Protein AF-A0A0C6DX85-F1 (afdb_monomer_lite)

Organism: Staphylococcus aureus (NCBI:txid1280)

Structure (mmCIF, N/CA/C/O backbone):
data_AF-A0A0C6DX85-F1
#
_entry.id   AF-A0A0C6DX85-F1
#
loop_
_atom_site.group_PDB
_atom_site.id
_atom_site.type_symbol
_atom_site.label_atom_id
_atom_site.label_alt_id
_atom_site.label_comp_id
_atom_site.label_asym_id
_atom_site.label_entity_id
_atom_site.label_seq_id
_atom_site.pdbx_PDB_ins_code
_atom_site.Cartn_x
_atom_site.Cartn_y
_atom_site.Cartn_z
_atom_site.occupancy
_atom_site.B_iso_or_equiv
_atom_site.auth_seq_id
_atom_site.auth_comp_id
_atom_site.auth_asym_id
_atom_site.auth_atom_id
_atom_site.pdbx_PDB_model_num
ATOM 1 N N . MET A 1 1 ? -4.878 -14.533 24.321 1.00 49.00 1 MET A N 1
ATOM 2 C CA . MET A 1 1 ? -4.494 -14.312 22.910 1.00 49.00 1 MET A CA 1
ATOM 3 C C . MET A 1 1 ? -3.966 -12.901 22.790 1.00 49.00 1 MET A C 1
ATOM 5 O O . MET A 1 1 ? -4.640 -11.996 23.272 1.00 49.00 1 MET A O 1
ATOM 9 N N . ASN A 1 2 ? -2.781 -12.727 22.210 1.00 52.66 2 ASN A N 1
ATOM 10 C CA . ASN A 1 2 ? -2.254 -11.400 21.918 1.00 52.66 2 ASN A CA 1
ATOM 11 C C . ASN A 1 2 ? -3.130 -10.792 20.804 1.00 52.66 2 ASN A C 1
ATOM 13 O O . ASN A 1 2 ? -3.301 -11.422 19.765 1.00 52.66 2 ASN A O 1
ATOM 17 N N . GLN A 1 3 ? -3.794 -9.664 21.070 1.00 68.56 3 GLN A N 1
ATOM 18 C CA . GLN A 1 3 ? -4.723 -9.000 20.130 1.00 68.56 3 GLN A CA 1
ATOM 19 C C . GLN A 1 3 ? -4.054 -7.841 19.373 1.00 68.56 3 GLN A C 1
ATOM 21 O O . GLN A 1 3 ? -4.741 -7.027 18.754 1.00 68.56 3 GLN A O 1
ATOM 26 N N . GLU A 1 4 ? -2.729 -7.741 19.458 1.00 75.06 4 GLU A N 1
ATOM 27 C CA . GLU A 1 4 ? -1.939 -6.727 18.763 1.00 75.06 4 GLU A CA 1
ATOM 28 C C . GLU A 1 4 ? -2.194 -6.787 17.249 1.00 75.06 4 GLU A C 1
ATOM 30 O O . GLU A 1 4 ? -2.331 -7.866 16.673 1.00 75.06 4 GLU A O 1
ATOM 35 N N . GLY A 1 5 ? -2.323 -5.616 16.620 1.00 81.38 5 GLY A N 1
ATOM 36 C CA . GLY A 1 5 ? -2.622 -5.495 15.188 1.00 81.38 5 GLY A CA 1
ATOM 37 C C . GLY A 1 5 ? -4.097 -5.656 14.801 1.00 81.38 5 GLY A C 1
ATOM 38 O O . GLY A 1 5 ? -4.392 -5.819 13.623 1.00 81.38 5 GLY A O 1
ATOM 39 N N . THR A 1 6 ? -5.036 -5.616 15.754 1.00 92.44 6 THR A N 1
ATOM 40 C CA . THR A 1 6 ? -6.486 -5.625 15.467 1.00 92.44 6 THR A CA 1
ATOM 41 C C . THR A 1 6 ? -7.130 -4.261 15.712 1.00 92.44 6 THR A C 1
ATOM 43 O O . THR A 1 6 ? -6.687 -3.515 16.587 1.00 92.44 6 THR A O 1
ATOM 46 N N . LEU A 1 7 ? -8.222 -3.956 14.997 1.00 94.94 7 LEU A N 1
ATOM 47 C CA . LEU A 1 7 ? -8.963 -2.695 15.141 1.00 94.94 7 LEU A CA 1
ATOM 48 C C . LEU A 1 7 ? -9.386 -2.425 16.590 1.00 94.94 7 LEU A C 1
ATOM 50 O O . LEU A 1 7 ? -9.171 -1.337 17.119 1.00 94.94 7 LEU A O 1
ATOM 54 N N . GLY A 1 8 ? -9.974 -3.426 17.247 1.00 95.56 8 GLY A N 1
ATOM 55 C CA . GLY A 1 8 ? -10.449 -3.293 18.617 1.00 95.56 8 GLY A CA 1
ATOM 56 C C . GLY A 1 8 ? -9.316 -3.013 19.603 1.00 95.56 8 GLY A C 1
ATOM 57 O O . GLY A 1 8 ? -9.464 -2.178 20.496 1.00 95.56 8 GLY A O 1
ATOM 58 N N . HIS A 1 9 ? -8.159 -3.649 19.401 1.00 95.12 9 HIS A N 1
ATOM 59 C CA . HIS A 1 9 ? -6.970 -3.370 20.195 1.00 95.12 9 HIS A CA 1
ATOM 60 C C . HIS A 1 9 ? -6.440 -1.953 19.950 1.00 95.12 9 HIS A C 1
ATOM 62 O O . HIS A 1 9 ? -6.144 -1.262 20.921 1.00 95.12 9 HIS A O 1
ATOM 68 N N . ALA A 1 10 ? -6.369 -1.499 18.695 1.00 94.75 10 ALA A N 1
ATOM 69 C CA . ALA A 1 10 ? -5.909 -0.152 18.354 1.00 94.75 10 ALA A CA 1
ATOM 70 C C . ALA A 1 10 ? -6.791 0.931 19.000 1.00 94.75 10 ALA A C 1
ATOM 72 O O . ALA A 1 10 ? -6.279 1.799 19.707 1.00 94.75 10 ALA A O 1
ATOM 73 N N . ILE A 1 11 ? -8.120 0.815 18.874 1.00 95.31 11 ILE A N 1
ATOM 74 C CA . ILE A 1 11 ? -9.079 1.740 19.506 1.00 95.31 11 ILE A CA 1
ATOM 75 C C . ILE A 1 11 ? -8.921 1.733 21.033 1.00 95.31 11 ILE A C 1
ATOM 77 O O . ILE A 1 11 ? -8.860 2.790 21.662 1.00 95.31 11 ILE A O 1
ATOM 81 N N . LYS A 1 12 ? -8.798 0.549 21.643 1.00 95.19 12 LYS A N 1
ATOM 82 C CA . LYS A 1 12 ? -8.609 0.405 23.093 1.00 95.19 12 LYS A CA 1
ATOM 83 C C . LYS A 1 12 ? -7.305 1.031 23.573 1.00 95.19 12 LYS A C 1
ATOM 85 O O . LYS A 1 12 ? -7.283 1.674 2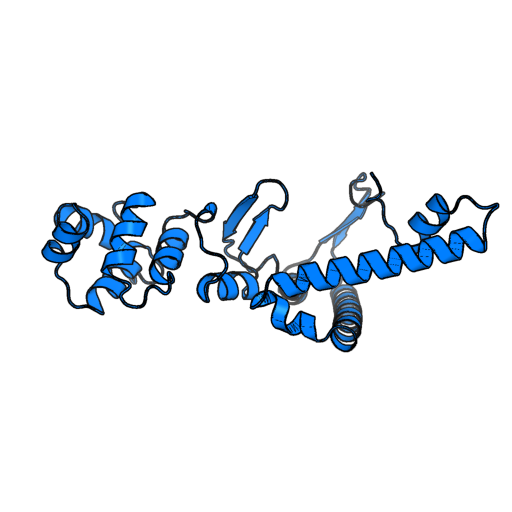4.623 1.00 95.19 12 LYS A O 1
ATOM 90 N N . SER A 1 13 ? -6.221 0.826 22.835 1.00 93.25 13 SER A N 1
ATOM 91 C CA . SER A 1 13 ? -4.906 1.385 23.137 1.00 93.25 13 SER A CA 1
ATOM 92 C C . SER A 1 13 ? -4.913 2.907 22.997 1.00 93.25 13 SER A C 1
ATOM 94 O O . SER A 1 13 ? -4.447 3.590 23.907 1.00 93.25 13 SER A O 1
ATOM 96 N N . ALA A 1 14 ? -5.526 3.447 21.939 1.00 92.88 14 ALA A N 1
ATOM 97 C CA . ALA A 1 14 ? -5.720 4.885 21.755 1.00 92.88 14 ALA A CA 1
ATOM 98 C C . ALA A 1 14 ? -6.552 5.502 22.894 1.00 92.88 14 ALA A C 1
ATOM 100 O O . ALA A 1 14 ? -6.117 6.461 23.526 1.00 92.88 14 ALA A O 1
ATOM 101 N N . ARG A 1 15 ? -7.685 4.887 23.262 1.00 94.19 15 ARG A N 1
ATOM 102 C CA . ARG A 1 15 ? -8.498 5.324 24.410 1.00 94.19 15 ARG A CA 1
ATOM 103 C C . ARG A 1 15 ? -7.718 5.303 25.722 1.00 94.19 15 ARG A C 1
ATOM 105 O O . ARG A 1 15 ? -7.855 6.206 26.536 1.00 94.19 15 ARG A O 1
ATOM 112 N N . LYS A 1 16 ? -6.898 4.278 25.957 1.00 92.31 16 LYS A N 1
ATOM 113 C CA . LYS A 1 16 ? -6.109 4.169 27.193 1.00 92.31 16 LYS A CA 1
ATOM 114 C C . LYS A 1 16 ? -4.961 5.174 27.286 1.00 92.31 16 LYS A C 1
ATOM 116 O O . LYS A 1 16 ? -4.558 5.474 28.405 1.00 92.31 16 LYS A O 1
ATOM 121 N N . LYS A 1 17 ? -4.453 5.698 26.161 1.00 88.50 17 LYS A N 1
ATOM 122 C CA . LYS A 1 17 ? -3.476 6.804 26.164 1.00 88.50 17 LYS A CA 1
ATOM 123 C C . LYS A 1 17 ? -4.071 8.087 26.754 1.00 88.50 17 LYS A C 1
ATOM 125 O O . LYS A 1 17 ? -3.353 8.840 27.402 1.00 88.50 17 LYS A O 1
ATOM 130 N N . TYR A 1 18 ? -5.376 8.291 26.586 1.00 81.50 18 TYR A N 1
ATOM 131 C CA . TYR A 1 18 ? -6.115 9.440 27.106 1.00 81.50 18 TYR A CA 1
ATOM 132 C C . TYR A 1 18 ? -7.234 8.931 28.008 1.00 81.50 18 TYR A C 1
ATOM 134 O O . TYR A 1 18 ? -8.339 8.844 27.503 1.00 81.50 18 TYR A O 1
ATOM 142 N N . PRO A 1 19 ? -6.960 8.546 29.272 1.00 82.88 19 PRO A N 1
ATOM 143 C CA . PRO A 1 19 ? -7.669 7.559 30.114 1.00 82.88 19 PRO A CA 1
ATOM 144 C C . PRO A 1 19 ? -9.200 7.729 30.257 1.00 82.88 19 PRO A C 1
ATOM 146 O O . PRO A 1 19 ? -9.735 7.845 31.354 1.00 82.88 19 PRO A O 1
ATOM 149 N N . LEU A 1 20 ? -9.916 7.673 29.139 1.00 91.62 20 LEU A N 1
ATOM 150 C CA . LEU A 1 20 ? -11.356 7.771 29.009 1.00 91.62 20 LEU A CA 1
ATOM 151 C C . LEU A 1 20 ? -11.936 6.402 29.320 1.00 91.62 20 LEU A C 1
ATOM 153 O O . LEU A 1 20 ? -11.460 5.366 28.840 1.00 91.62 20 LEU A O 1
ATOM 157 N N . THR A 1 21 ? -13.009 6.382 30.084 1.00 95.19 21 THR A N 1
ATOM 158 C CA . THR A 1 21 ? -13.848 5.203 30.249 1.00 95.19 21 THR A CA 1
ATOM 159 C C . THR A 1 21 ? -14.588 4.885 28.944 1.00 95.19 21 THR A C 1
ATOM 161 O O . THR A 1 21 ? -14.719 5.712 28.038 1.00 95.19 21 THR A O 1
ATOM 164 N N . LEU A 1 22 ? -15.094 3.654 28.830 1.00 96.12 22 LEU A N 1
ATOM 165 C CA . LEU A 1 22 ? -15.965 3.276 27.711 1.00 96.12 22 LEU A CA 1
ATOM 166 C C . LEU A 1 22 ? -17.260 4.100 27.689 1.00 96.12 22 LEU A C 1
ATOM 168 O O . LEU A 1 22 ? -17.822 4.324 26.620 1.00 96.12 22 LEU A O 1
ATOM 172 N N . GLU A 1 23 ? -17.733 4.532 28.857 1.00 95.94 23 GLU A N 1
ATOM 173 C CA . GLU A 1 23 ? -18.928 5.360 28.998 1.00 95.94 23 GLU A CA 1
ATOM 174 C C . GLU A 1 23 ? -18.682 6.787 28.502 1.00 95.94 23 GLU A C 1
ATOM 176 O O . GLU A 1 23 ? -19.465 7.291 27.702 1.00 95.94 23 GLU A O 1
ATOM 181 N N . GLU A 1 24 ? -17.551 7.396 28.867 1.00 95.56 24 GLU A N 1
ATOM 182 C CA . GLU A 1 24 ? -17.175 8.731 28.388 1.00 95.56 24 GLU A CA 1
ATOM 183 C C . GLU A 1 24 ? -16.918 8.753 26.880 1.00 95.56 24 GLU A C 1
ATOM 185 O O . GLU A 1 24 ? -17.435 9.631 26.185 1.00 95.56 24 GLU A O 1
ATOM 190 N N . LEU A 1 25 ? -16.155 7.785 26.350 1.00 95.81 25 LEU A N 1
ATOM 191 C CA . LEU A 1 25 ? -15.942 7.691 24.904 1.00 95.81 25 LEU A CA 1
ATOM 192 C C . LEU A 1 25 ? -17.278 7.456 24.187 1.00 95.81 25 LEU A C 1
ATOM 194 O O . LEU A 1 25 ? -17.567 8.135 23.205 1.00 95.81 25 LEU A O 1
ATOM 198 N N . GLY A 1 26 ? -18.109 6.545 24.706 1.00 96.12 26 GLY A N 1
ATOM 199 C CA . GLY A 1 26 ? -19.429 6.230 24.159 1.00 96.12 26 GLY A CA 1
ATOM 200 C C . GLY A 1 26 ? -20.337 7.450 24.090 1.00 96.12 26 GLY A C 1
ATOM 201 O O . GLY A 1 26 ? -20.876 7.753 23.025 1.00 96.12 26 GLY A O 1
ATOM 202 N N . GLY A 1 27 ? -20.428 8.201 25.189 1.00 96.38 27 GLY A N 1
ATOM 203 C CA . GLY A 1 27 ? -21.185 9.446 25.259 1.00 96.38 27 GLY A CA 1
ATOM 204 C C . GLY A 1 27 ? -20.703 10.485 24.246 1.00 96.38 27 GLY A C 1
ATOM 205 O O . GLY A 1 27 ? -21.523 11.084 23.556 1.00 96.38 27 GLY A O 1
ATOM 206 N N . LYS A 1 28 ? -19.382 10.648 24.087 1.00 94.69 28 LYS A N 1
ATOM 207 C CA . LYS A 1 28 ? -18.795 11.593 23.120 1.00 94.69 28 LYS A CA 1
ATOM 208 C C . LYS A 1 28 ? -19.063 11.209 21.661 1.00 94.69 28 LYS A C 1
ATOM 210 O O . LYS A 1 28 ? -19.332 12.090 20.850 1.00 94.69 28 LYS A O 1
ATOM 215 N N . VAL A 1 29 ? -19.010 9.921 21.309 1.00 95.44 29 VAL A N 1
ATOM 216 C CA . VAL A 1 29 ? -19.238 9.473 19.916 1.00 95.44 29 VAL A CA 1
ATOM 217 C C . VAL A 1 29 ? -20.715 9.196 19.593 1.00 95.44 29 VAL A C 1
ATOM 219 O O . VAL A 1 29 ? -21.079 9.069 18.419 1.00 95.44 29 VAL A O 1
ATOM 222 N N . GLY A 1 30 ? -21.574 9.125 20.615 1.00 95.38 30 GLY A N 1
ATOM 223 C CA . GLY A 1 30 ? -23.012 8.877 20.492 1.00 95.38 30 GLY A CA 1
ATOM 224 C C . GLY A 1 30 ? -23.390 7.396 20.381 1.00 95.38 30 GLY A C 1
ATOM 225 O O . GLY A 1 30 ? -24.313 7.061 19.641 1.00 95.38 30 GLY A O 1
ATOM 226 N N . VAL A 1 31 ? -22.678 6.501 21.076 1.00 96.12 31 VAL A N 1
ATOM 227 C CA . VAL A 1 31 ? -22.993 5.059 21.145 1.00 96.12 31 VAL A CA 1
ATOM 228 C C . VAL A 1 31 ? -22.931 4.544 22.586 1.00 96.12 31 VAL A C 1
ATOM 230 O O . VAL A 1 31 ? -22.337 5.168 23.461 1.00 96.12 31 VAL A O 1
ATOM 233 N N . SER A 1 32 ? -23.521 3.379 22.860 1.00 97.00 32 SER A N 1
ATOM 234 C CA . SER A 1 32 ? -23.469 2.794 24.205 1.00 97.00 32 SER A CA 1
ATOM 235 C C . SER A 1 32 ? -22.082 2.228 24.543 1.00 97.00 32 SER A C 1
ATOM 237 O O . SER A 1 32 ? -21.380 1.694 23.678 1.00 97.00 32 SER A O 1
ATOM 239 N N . HIS A 1 33 ? -21.709 2.253 25.827 1.00 95.56 33 HIS A N 1
ATOM 240 C CA . HIS A 1 33 ? -20.464 1.635 26.308 1.00 95.56 33 HIS A CA 1
ATOM 241 C C . HIS A 1 33 ? -20.390 0.135 25.947 1.00 95.56 33 HIS A C 1
ATOM 243 O O . HIS A 1 33 ? -19.320 -0.385 25.632 1.00 95.56 33 HIS A O 1
ATOM 249 N N . ALA A 1 34 ? -21.535 -0.562 25.948 1.00 96.50 34 ALA A N 1
ATOM 250 C CA . ALA A 1 34 ? -21.635 -1.971 25.578 1.00 96.50 34 ALA A CA 1
ATOM 251 C C . ALA A 1 34 ? -21.300 -2.199 24.095 1.00 96.50 34 ALA A C 1
ATOM 253 O O . ALA A 1 34 ? -20.629 -3.175 23.756 1.00 96.50 34 ALA A O 1
ATOM 254 N N . PHE A 1 35 ? -21.715 -1.284 23.211 1.00 96.75 35 PHE A N 1
ATOM 255 C CA . PHE A 1 35 ? -21.333 -1.321 21.802 1.00 96.75 35 PHE A CA 1
ATOM 256 C C . PHE A 1 35 ? -19.822 -1.119 21.635 1.00 96.75 35 PHE A C 1
ATOM 258 O O . PHE A 1 35 ? -19.175 -1.945 20.993 1.00 96.75 35 PHE A O 1
ATOM 265 N N . LEU A 1 36 ? -19.236 -0.094 22.271 1.00 96.38 36 LEU A N 1
ATOM 266 C CA . LEU A 1 36 ? -17.782 0.128 22.225 1.00 96.38 36 LEU A CA 1
ATOM 267 C C . LEU A 1 36 ? -16.990 -1.046 22.798 1.00 96.38 36 LEU A C 1
ATOM 269 O O . LEU A 1 36 ? -15.975 -1.428 22.229 1.00 96.38 36 LEU A O 1
ATOM 273 N N . SER A 1 37 ? -17.476 -1.679 23.866 1.00 96.44 37 SER A N 1
ATOM 274 C CA . SER A 1 37 ? -16.864 -2.899 24.397 1.00 96.44 37 SER A CA 1
ATOM 275 C C . SER A 1 37 ? -16.817 -4.008 23.342 1.00 96.44 37 SER A C 1
ATOM 277 O O . SER A 1 37 ? -15.789 -4.659 23.165 1.00 96.44 37 SER A O 1
ATOM 279 N N . ARG A 1 38 ? -17.896 -4.210 22.574 1.00 97.25 38 ARG A N 1
ATOM 280 C CA . ARG A 1 38 ? -17.907 -5.188 21.473 1.00 97.25 38 ARG A CA 1
ATOM 281 C C . ARG A 1 38 ? -16.927 -4.817 20.360 1.00 97.25 38 ARG A C 1
ATOM 283 O O . ARG A 1 38 ? -16.290 -5.720 19.823 1.00 97.25 38 ARG A O 1
ATOM 290 N N . VAL A 1 39 ? -16.785 -3.532 20.047 1.00 96.56 39 VAL A N 1
ATOM 291 C CA . VAL A 1 39 ? -15.796 -3.031 19.078 1.00 96.56 39 VAL A CA 1
ATOM 292 C C . VAL A 1 39 ? -14.370 -3.306 19.561 1.00 96.56 39 VAL A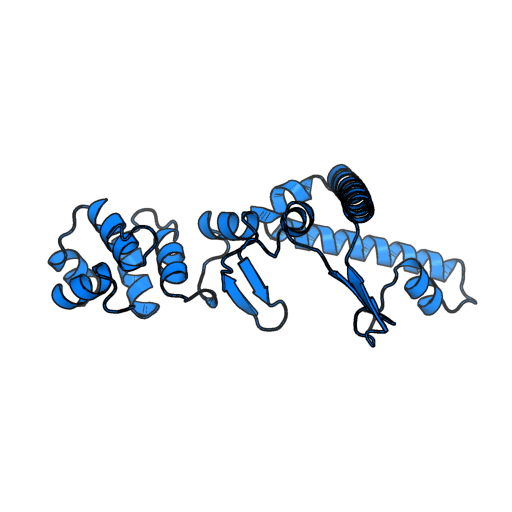 C 1
ATOM 294 O O . VAL A 1 39 ? -13.613 -3.975 18.865 1.00 96.56 39 VAL A O 1
ATOM 297 N N . GLU A 1 40 ? -14.022 -2.895 20.784 1.00 95.75 40 GLU A N 1
ATOM 298 C CA . GLU A 1 40 ? -12.682 -3.095 21.362 1.00 95.75 40 GLU A CA 1
ATOM 299 C C . GLU A 1 40 ? -12.297 -4.575 21.507 1.00 95.75 40 GLU A C 1
ATOM 301 O O . GLU A 1 40 ? -11.118 -4.917 21.534 1.00 95.75 40 GLU A O 1
ATOM 306 N N . ASN A 1 41 ? -13.285 -5.469 21.582 1.00 95.19 41 ASN A N 1
ATOM 307 C CA . ASN A 1 41 ? -13.088 -6.917 21.629 1.00 95.19 41 ASN A CA 1
ATOM 308 C C . ASN A 1 41 ? -13.211 -7.600 20.251 1.00 95.19 41 ASN A C 1
AT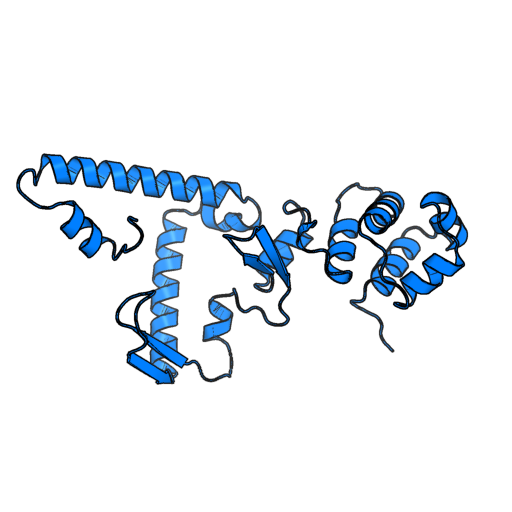OM 310 O O . ASN A 1 41 ? -13.372 -8.824 20.196 1.00 95.19 41 ASN A O 1
ATOM 314 N N . ASN A 1 42 ? -13.152 -6.839 19.150 1.00 94.44 42 ASN A N 1
ATOM 315 C CA . ASN A 1 42 ? -13.217 -7.327 17.765 1.00 94.44 42 ASN A CA 1
ATOM 316 C C . ASN A 1 42 ? -14.483 -8.148 17.446 1.00 94.44 42 ASN A C 1
ATOM 318 O O . ASN A 1 42 ? -14.455 -9.076 16.641 1.00 94.44 42 ASN A O 1
ATOM 322 N N . LYS A 1 43 ? -15.607 -7.856 18.113 1.00 96.00 43 LYS A N 1
ATOM 323 C CA . LYS A 1 43 ? -16.903 -8.522 17.878 1.00 96.00 43 LYS A CA 1
ATOM 324 C C . LYS A 1 43 ? -17.775 -7.792 16.862 1.00 96.00 43 LYS A C 1
ATOM 326 O O . LYS A 1 43 ? -18.732 -8.382 16.368 1.00 96.00 43 LYS A O 1
ATOM 331 N N . ILE A 1 44 ? -17.501 -6.512 16.623 1.00 94.88 44 ILE A N 1
ATOM 332 C CA . ILE A 1 44 ? -18.177 -5.661 15.643 1.00 94.88 44 ILE A CA 1
ATOM 333 C C . ILE A 1 44 ? -17.121 -4.761 15.005 1.00 94.88 44 ILE A C 1
ATOM 335 O O . ILE A 1 44 ? -16.353 -4.130 15.729 1.00 94.88 44 ILE A O 1
ATOM 339 N N . THR A 1 45 ? -17.147 -4.646 13.679 1.00 95.50 45 THR A N 1
ATOM 340 C CA . THR A 1 45 ? -16.419 -3.607 12.940 1.00 95.50 45 THR A CA 1
ATOM 341 C C . THR A 1 45 ? -17.332 -2.381 12.780 1.00 95.50 45 THR A C 1
ATOM 343 O O . THR A 1 45 ? -18.415 -2.512 12.204 1.00 95.50 45 THR A O 1
ATOM 346 N N . PRO A 1 46 ? -16.970 -1.206 13.325 1.00 96.00 46 PRO A N 1
ATOM 347 C CA . PRO A 1 46 ? -17.686 0.049 13.091 1.00 96.00 46 PRO A CA 1
ATOM 348 C C . PRO A 1 46 ? -17.696 0.437 11.611 1.00 96.00 46 PRO A C 1
ATOM 350 O O . PRO A 1 46 ? -16.759 0.117 10.891 1.00 96.00 46 PRO A O 1
ATOM 353 N N . ASN A 1 47 ? -18.704 1.200 11.180 1.00 96.38 47 ASN A N 1
ATOM 354 C CA . ASN A 1 47 ? -18.660 1.853 9.869 1.00 96.38 47 ASN A CA 1
ATOM 355 C C . ASN A 1 47 ? -17.691 3.050 9.860 1.00 96.38 47 ASN A C 1
ATOM 357 O O . ASN A 1 47 ? -17.379 3.599 10.918 1.00 96.38 47 ASN A O 1
ATOM 361 N N . ASP A 1 48 ? -17.277 3.495 8.668 1.00 95.56 48 ASP A N 1
ATOM 362 C CA . ASP A 1 48 ? -16.325 4.607 8.507 1.00 95.56 48 ASP A CA 1
ATOM 363 C C . ASP A 1 48 ? -16.764 5.880 9.251 1.00 95.56 48 ASP A C 1
ATOM 365 O O . ASP A 1 48 ? -15.984 6.477 9.986 1.00 95.56 48 ASP A O 1
ATOM 369 N N . LYS A 1 49 ? -18.054 6.243 9.179 1.00 96.12 49 LYS A N 1
ATOM 370 C CA . LYS A 1 49 ? -18.594 7.419 9.888 1.00 96.12 49 LYS A CA 1
ATOM 371 C C . LYS A 1 49 ? -18.368 7.353 11.400 1.00 96.12 49 LYS A C 1
ATOM 373 O O . LYS A 1 49 ? -18.134 8.380 12.032 1.00 96.12 49 LYS A O 1
ATOM 378 N N . LEU A 1 50 ? -18.485 6.169 11.997 1.00 96.31 50 LEU A N 1
ATOM 379 C CA . LEU A 1 50 ? -18.229 5.979 13.419 1.00 96.31 50 LEU A CA 1
ATOM 380 C C . LEU A 1 50 ? -16.726 5.958 13.721 1.00 96.31 50 LEU A C 1
ATOM 382 O O . LEU A 1 50 ? -16.331 6.501 14.749 1.00 96.31 50 LEU A O 1
ATOM 386 N N . LEU A 1 51 ? -15.891 5.413 12.830 1.00 96.75 51 LEU A N 1
ATOM 387 C CA . LEU A 1 51 ? -14.432 5.495 12.967 1.00 96.75 51 LEU A CA 1
ATOM 388 C C . LEU A 1 51 ? -13.940 6.942 12.970 1.00 96.75 51 LEU A C 1
ATOM 390 O O . LEU A 1 51 ? -13.142 7.283 13.835 1.00 96.75 51 LEU A O 1
ATOM 394 N N . VAL A 1 52 ? -14.483 7.803 12.101 1.00 95.38 52 VAL A N 1
ATOM 395 C CA . VAL A 1 52 ? -14.202 9.251 12.101 1.00 95.38 52 VAL A CA 1
ATOM 396 C C . VAL A 1 52 ? -14.507 9.864 13.468 1.00 95.38 52 VAL A C 1
ATOM 398 O O . VAL A 1 52 ? -13.667 10.543 14.047 1.00 95.38 52 VAL A O 1
ATOM 401 N N . LYS A 1 53 ? -15.686 9.585 14.038 1.00 95.38 53 LYS A N 1
ATOM 402 C CA . LYS A 1 53 ? -16.050 10.106 15.367 1.00 95.38 53 LYS A CA 1
ATOM 403 C C . LYS A 1 53 ? -15.125 9.597 16.470 1.00 95.38 53 LYS A C 1
ATOM 405 O O . LYS A 1 53 ? -14.751 10.372 17.343 1.00 95.38 53 LYS A O 1
ATOM 410 N N . ILE A 1 54 ? -14.794 8.305 16.453 1.00 95.31 54 ILE A N 1
ATOM 411 C CA . ILE A 1 54 ? -13.897 7.697 17.441 1.00 95.31 54 ILE A CA 1
ATOM 412 C C . ILE A 1 54 ? -12.508 8.328 17.333 1.00 95.31 54 ILE A C 1
ATOM 414 O O . ILE A 1 54 ? -11.979 8.773 18.346 1.00 95.31 54 ILE A O 1
ATOM 418 N N . ALA A 1 55 ? -11.949 8.414 16.126 1.00 94.50 55 ALA A N 1
ATOM 419 C CA . ALA A 1 55 ? -10.645 9.014 15.888 1.00 94.50 55 ALA A CA 1
ATOM 420 C C . ALA A 1 55 ? -10.612 10.478 16.336 1.00 94.50 55 ALA A C 1
ATOM 422 O O . ALA A 1 55 ? -9.753 10.818 17.130 1.00 94.50 55 ALA A O 1
ATOM 423 N N . ASN A 1 56 ? -11.597 11.303 15.969 1.00 92.56 56 ASN A N 1
ATOM 424 C CA . ASN A 1 56 ? -11.637 12.718 16.366 1.00 92.56 56 ASN A CA 1
ATOM 425 C C . ASN A 1 56 ? -11.686 12.935 17.889 1.00 92.56 56 ASN A C 1
ATOM 427 O O . ASN A 1 56 ? -11.237 13.962 18.383 1.00 92.56 56 ASN A O 1
ATOM 431 N N . VAL A 1 57 ? -12.258 11.997 18.650 1.00 93.06 57 VAL A N 1
ATOM 432 C CA . VAL A 1 57 ? -12.265 12.075 20.122 1.00 93.06 57 VAL A CA 1
ATOM 433 C C . VAL A 1 57 ? -10.928 11.628 20.724 1.00 93.06 57 VAL A C 1
ATOM 435 O O . VAL A 1 57 ? -10.588 12.048 21.829 1.00 93.06 57 VAL A O 1
ATOM 438 N N . LEU A 1 58 ? -10.197 10.751 20.032 1.00 91.12 58 LEU A N 1
ATOM 439 C CA . LEU A 1 58 ? -8.952 10.140 20.503 1.00 91.12 58 LEU A CA 1
ATOM 440 C C . LEU A 1 58 ? -7.685 10.810 19.941 1.00 91.12 58 LEU A C 1
ATOM 442 O O . LEU A 1 58 ? -6.609 10.614 20.500 1.00 91.12 58 LEU A O 1
ATOM 446 N N . ASP A 1 59 ? -7.805 11.586 18.866 1.00 85.19 59 ASP A N 1
ATOM 447 C CA . ASP A 1 59 ? -6.728 12.290 18.174 1.00 85.19 59 ASP A CA 1
ATOM 448 C C . ASP A 1 59 ? -6.765 13.791 18.486 1.00 85.19 59 ASP A C 1
ATOM 450 O O . ASP A 1 59 ? -7.369 14.588 17.773 1.00 85.19 59 ASP A O 1
ATOM 454 N N . PHE A 1 60 ? -6.117 14.188 19.580 1.00 77.06 60 PHE A N 1
ATOM 455 C CA . PHE A 1 60 ? -6.068 15.591 20.009 1.00 77.06 60 PHE A CA 1
ATOM 456 C C . PHE A 1 60 ? -5.116 16.464 19.183 1.00 77.06 60 PHE A C 1
ATOM 458 O O . PHE A 1 60 ? -5.192 17.686 19.280 1.00 77.06 60 PHE A O 1
ATOM 465 N N . ASN A 1 61 ? -4.214 15.854 18.410 1.00 79.25 61 ASN A N 1
ATOM 466 C CA . ASN A 1 61 ? -3.238 16.574 17.589 1.00 79.25 61 ASN A CA 1
ATOM 467 C C . ASN A 1 61 ? -3.692 16.706 16.129 1.00 79.25 61 ASN A C 1
ATOM 469 O O . ASN A 1 61 ? -2.941 17.243 15.320 1.00 79.25 61 ASN A O 1
ATOM 473 N N . GLU A 1 62 ? -4.884 16.198 15.800 1.00 75.56 62 GLU A N 1
ATOM 474 C CA . GLU A 1 62 ? -5.472 16.212 14.458 1.00 75.56 62 GLU A CA 1
ATOM 475 C C . GLU A 1 62 ? -4.546 15.627 13.372 1.00 75.56 62 GLU A C 1
ATOM 477 O O . GLU A 1 62 ? -4.636 16.013 12.207 1.00 75.56 62 GLU A O 1
ATOM 482 N N . SER A 1 63 ? -3.668 14.674 13.722 1.00 78.56 63 SER A N 1
ATOM 483 C CA . SER A 1 63 ? -2.703 14.111 12.764 1.00 78.56 63 SER A CA 1
ATOM 484 C C . SER A 1 63 ? -3.339 13.162 11.749 1.00 78.56 63 SER A C 1
ATOM 486 O O . SER A 1 63 ? -2.690 12.786 10.776 1.00 78.56 63 SER A O 1
ATOM 488 N N . GLN A 1 64 ? -4.596 12.758 11.973 1.00 84.50 64 GLN A N 1
ATOM 489 C CA . GLN A 1 64 ? -5.330 11.753 11.195 1.00 84.50 64 GLN A CA 1
ATOM 490 C C . GLN A 1 64 ? -4.731 10.340 11.274 1.00 84.50 64 GLN A C 1
ATOM 492 O O . GLN A 1 64 ? -5.299 9.402 10.707 1.00 84.50 64 GLN A O 1
ATOM 497 N N . ASP A 1 65 ? -3.644 10.137 12.024 1.00 85.44 65 ASP A N 1
ATOM 498 C CA . ASP A 1 65 ? -2.964 8.843 12.107 1.00 85.44 65 ASP A CA 1
ATOM 499 C C . ASP A 1 65 ? -3.880 7.773 12.708 1.00 85.44 65 ASP A C 1
ATOM 501 O O . ASP A 1 65 ? -3.999 6.678 12.159 1.00 85.44 65 ASP A O 1
ATOM 505 N N . PHE A 1 66 ? -4.613 8.091 13.782 1.00 90.88 66 PHE A N 1
ATOM 506 C CA . PHE A 1 66 ? -5.570 7.138 14.351 1.00 90.88 66 PHE A CA 1
ATOM 507 C C . PHE A 1 66 ? -6.692 6.798 13.373 1.00 90.88 66 PHE A C 1
ATOM 509 O O . PHE A 1 66 ? -7.084 5.637 13.272 1.00 90.88 66 PHE A O 1
ATOM 516 N N . LEU A 1 67 ? -7.203 7.782 12.629 1.00 94.00 67 LEU A N 1
ATOM 517 C CA . LEU A 1 67 ? -8.261 7.528 11.656 1.00 94.00 67 LEU A CA 1
ATOM 518 C C . LEU A 1 67 ? -7.772 6.599 10.543 1.00 94.00 67 LEU A C 1
ATOM 520 O O . LEU A 1 67 ? -8.458 5.631 10.209 1.00 94.00 67 LEU A O 1
ATOM 524 N N . ASN A 1 68 ? -6.578 6.853 10.011 1.00 92.69 68 ASN A N 1
ATOM 525 C CA . ASN A 1 68 ? -5.977 6.004 8.993 1.00 92.69 68 ASN A CA 1
ATOM 526 C C . ASN A 1 68 ? -5.688 4.599 9.516 1.00 92.69 68 ASN A C 1
ATOM 528 O O . ASN A 1 68 ? -6.068 3.629 8.860 1.00 92.69 68 ASN A O 1
ATOM 532 N N . GLU A 1 69 ? -5.102 4.468 10.708 1.00 92.50 69 GLU A N 1
ATOM 533 C CA . GLU A 1 69 ? -4.889 3.171 11.357 1.00 92.50 69 GLU A CA 1
ATOM 534 C C . GLU A 1 69 ? -6.211 2.399 11.491 1.00 92.50 69 GLU A C 1
ATOM 536 O O . GLU A 1 69 ? -6.302 1.230 11.109 1.00 92.50 69 GLU A O 1
ATOM 541 N N . PHE A 1 70 ? -7.274 3.052 11.964 1.00 94.75 70 PHE A N 1
ATOM 542 C CA . PHE A 1 70 ? -8.572 2.406 12.133 1.00 94.75 70 PHE A CA 1
ATOM 543 C C . PHE A 1 70 ? -9.199 2.003 10.799 1.00 94.75 70 PHE A C 1
ATOM 545 O O . PHE A 1 70 ? -9.724 0.895 10.688 1.00 94.75 70 PHE A O 1
ATOM 552 N N . ARG A 1 71 ? -9.127 2.859 9.775 1.00 94.81 71 ARG A N 1
ATOM 553 C CA . ARG A 1 71 ? -9.608 2.547 8.421 1.00 94.81 71 ARG A CA 1
ATOM 554 C C . ARG A 1 71 ? -8.883 1.345 7.839 1.00 94.81 71 ARG A C 1
ATOM 556 O O . ARG A 1 71 ? -9.536 0.430 7.345 1.00 94.81 71 ARG A O 1
ATOM 563 N N . ILE A 1 72 ? -7.560 1.302 7.972 1.00 91.69 72 ILE A N 1
ATOM 564 C CA . ILE A 1 72 ? -6.725 0.181 7.532 1.00 91.69 72 ILE A CA 1
ATOM 565 C C . ILE A 1 72 ? -7.163 -1.121 8.208 1.00 91.69 72 ILE A C 1
ATOM 567 O O . ILE A 1 72 ? -7.410 -2.119 7.530 1.00 91.69 72 ILE A O 1
ATOM 571 N N . LEU A 1 73 ? -7.302 -1.105 9.536 1.00 92.25 73 LEU A N 1
ATOM 572 C CA . LEU A 1 73 ? -7.674 -2.284 10.322 1.00 92.25 73 LEU A CA 1
ATOM 573 C C . LEU A 1 73 ? -9.138 -2.708 10.122 1.00 92.25 73 LEU A C 1
ATOM 575 O O . LEU A 1 73 ? -9.485 -3.858 10.389 1.00 92.25 73 LEU A O 1
ATOM 579 N N . ALA A 1 74 ? -9.995 -1.797 9.660 1.00 92.88 74 ALA A N 1
ATOM 580 C CA . ALA A 1 74 ? -11.389 -2.060 9.318 1.00 92.88 74 ALA A CA 1
ATOM 581 C C . ALA A 1 74 ? -11.605 -2.450 7.842 1.00 92.88 74 ALA A C 1
ATOM 583 O O . ALA A 1 74 ? -12.699 -2.897 7.498 1.00 92.88 74 ALA A O 1
ATOM 584 N N . GLY A 1 75 ? -10.591 -2.293 6.982 1.00 90.38 75 GLY A N 1
ATOM 585 C CA . GLY A 1 75 ? -10.671 -2.567 5.543 1.00 90.38 75 GLY A CA 1
ATOM 586 C C . GLY A 1 75 ? -11.205 -1.412 4.682 1.00 90.38 75 GLY A C 1
ATOM 587 O O . GLY A 1 75 ? -11.575 -1.636 3.534 1.00 90.38 75 GLY A O 1
ATOM 588 N N . TYR A 1 76 ? -11.249 -0.183 5.201 1.00 91.38 76 TYR A N 1
ATOM 589 C CA . TYR A 1 76 ? -11.690 1.023 4.483 1.00 91.38 76 TYR A CA 1
ATOM 590 C C . TYR A 1 76 ? -10.524 1.738 3.782 1.00 91.38 76 TYR A C 1
ATOM 592 O O . TYR A 1 76 ? -10.228 2.901 4.059 1.00 91.38 76 TYR A O 1
ATOM 600 N N . TYR A 1 77 ? -9.827 1.036 2.888 1.00 88.50 77 TYR A N 1
ATOM 601 C CA . TYR A 1 77 ? -8.601 1.539 2.255 1.00 88.50 77 TYR A CA 1
ATOM 602 C C . TYR A 1 77 ? -8.825 2.733 1.322 1.00 88.50 77 TYR A C 1
ATOM 604 O O . TYR A 1 77 ? -7.956 3.592 1.220 1.00 88.50 77 TYR A O 1
ATOM 612 N N . ASP A 1 78 ? -9.985 2.832 0.674 1.00 87.44 78 ASP A N 1
ATOM 613 C CA . ASP A 1 78 ? -10.271 3.930 -0.259 1.00 87.44 78 ASP A CA 1
ATOM 614 C C . ASP A 1 78 ? -10.419 5.286 0.450 1.00 87.44 78 ASP A C 1
ATOM 616 O O . ASP A 1 78 ? -10.321 6.338 -0.178 1.00 87.44 78 ASP A O 1
ATOM 620 N N . ASN A 1 79 ? -10.625 5.268 1.771 1.00 88.12 79 ASN A N 1
ATOM 621 C CA . ASN A 1 79 ? -10.827 6.454 2.595 1.00 88.12 79 ASN A CA 1
ATOM 622 C C . ASN A 1 79 ? -9.570 6.881 3.370 1.00 88.12 79 ASN A C 1
ATOM 624 O O . ASN A 1 79 ? -9.666 7.776 4.207 1.00 88.12 79 ASN A O 1
ATOM 628 N N . ILE A 1 80 ? -8.411 6.251 3.161 1.00 89.06 80 ILE A N 1
ATOM 629 C CA . ILE A 1 80 ? -7.178 6.642 3.863 1.00 89.06 80 ILE A CA 1
ATOM 630 C C . ILE A 1 80 ? -6.635 7.970 3.322 1.00 89.06 80 ILE A C 1
ATOM 632 O O . ILE A 1 80 ? -6.609 8.183 2.111 1.00 89.06 80 ILE A O 1
ATOM 636 N N . ASP A 1 81 ? -6.195 8.848 4.222 1.00 88.56 81 ASP A N 1
ATOM 637 C CA . ASP A 1 81 ? -5.504 10.088 3.859 1.00 88.56 81 ASP A CA 1
ATOM 638 C C . ASP A 1 81 ? -4.065 9.785 3.417 1.00 88.56 81 ASP A C 1
ATOM 640 O O . ASP A 1 81 ? -3.290 9.157 4.147 1.00 88.56 81 ASP A O 1
ATOM 644 N N . GLU A 1 82 ? -3.717 10.227 2.213 1.00 87.19 82 GLU A N 1
ATOM 645 C CA . GLU A 1 82 ? -2.429 9.962 1.577 1.00 87.19 82 GLU A CA 1
ATOM 646 C C . GLU A 1 82 ? -1.292 10.824 2.150 1.00 87.19 82 GLU A C 1
ATOM 648 O O . GLU A 1 82 ? -0.128 10.469 2.008 1.00 87.19 82 GLU A O 1
ATOM 653 N N . ASN A 1 83 ? -1.605 11.902 2.877 1.00 85.12 83 ASN A N 1
ATOM 654 C CA . ASN A 1 83 ? -0.612 12.834 3.428 1.00 85.12 83 ASN A CA 1
ATOM 655 C C . ASN A 1 83 ? -0.174 12.482 4.859 1.00 85.12 83 ASN A C 1
ATOM 657 O O . ASN A 1 83 ? 0.229 13.351 5.630 1.00 85.12 83 ASN A O 1
ATOM 661 N N . THR A 1 84 ? -0.271 11.208 5.241 1.00 86.06 84 THR A N 1
ATOM 662 C CA . THR A 1 84 ? 0.038 10.745 6.603 1.00 86.06 84 THR A CA 1
ATOM 663 C C . THR A 1 84 ? 1.295 9.889 6.642 1.00 86.06 84 THR A C 1
ATOM 665 O O . THR A 1 84 ? 1.629 9.176 5.690 1.00 86.06 84 THR A O 1
ATOM 668 N N . ALA A 1 85 ? 1.969 9.876 7.794 1.00 86.38 85 ALA A N 1
ATOM 669 C CA . ALA A 1 85 ? 3.135 9.022 8.004 1.00 86.38 85 ALA A CA 1
ATOM 670 C C . ALA A 1 85 ? 2.788 7.534 7.829 1.00 86.38 85 ALA A C 1
ATOM 672 O O . ALA A 1 85 ? 3.579 6.766 7.285 1.00 86.38 85 ALA A O 1
ATOM 673 N N . ILE A 1 86 ? 1.585 7.122 8.243 1.00 85.88 86 ILE A N 1
ATOM 674 C CA . ILE A 1 86 ? 1.107 5.745 8.076 1.00 85.88 86 ILE A CA 1
ATOM 675 C C . ILE A 1 86 ? 0.989 5.373 6.597 1.00 85.88 86 ILE A C 1
ATOM 677 O O . ILE A 1 86 ? 1.441 4.294 6.207 1.00 85.88 86 ILE A O 1
ATOM 681 N N . PHE A 1 87 ? 0.422 6.249 5.765 1.00 87.75 87 PHE A N 1
ATOM 682 C CA . PHE A 1 87 ? 0.318 5.996 4.329 1.00 87.75 87 PHE A CA 1
ATOM 683 C C . PHE A 1 87 ? 1.701 5.886 3.675 1.00 87.75 87 PHE A C 1
ATOM 685 O O . PHE A 1 87 ? 1.971 4.923 2.952 1.00 87.75 87 PHE A O 1
ATOM 692 N N . ASN A 1 88 ? 2.613 6.799 4.015 1.00 89.75 88 ASN A N 1
ATOM 693 C CA . ASN A 1 88 ? 3.994 6.773 3.529 1.00 89.75 88 ASN A CA 1
ATOM 694 C C . ASN A 1 88 ? 4.725 5.495 3.955 1.00 89.75 88 ASN A C 1
ATOM 696 O O . ASN A 1 88 ? 5.419 4.880 3.145 1.00 89.75 88 ASN A O 1
ATOM 700 N N . ASN A 1 89 ? 4.500 5.030 5.186 1.00 89.56 89 ASN A N 1
ATOM 701 C CA . ASN A 1 89 ? 5.026 3.758 5.678 1.00 89.56 89 ASN A CA 1
ATOM 702 C C . ASN A 1 89 ? 4.455 2.553 4.917 1.00 89.56 89 ASN A C 1
ATOM 704 O O . ASN A 1 89 ? 5.179 1.603 4.623 1.00 89.56 89 ASN A O 1
ATOM 708 N N . LEU A 1 90 ? 3.170 2.569 4.551 1.00 88.06 90 LEU A N 1
ATOM 709 C CA . LEU A 1 90 ? 2.579 1.512 3.728 1.00 88.06 90 LEU A CA 1
ATOM 710 C C . LEU A 1 90 ? 3.177 1.494 2.319 1.00 88.06 90 LEU A C 1
ATOM 712 O O . LEU A 1 90 ? 3.573 0.424 1.845 1.00 88.06 90 LEU A O 1
ATOM 716 N N . LYS A 1 91 ? 3.306 2.663 1.685 1.00 88.81 91 LYS A N 1
ATOM 717 C CA . LYS A 1 91 ? 3.940 2.820 0.370 1.00 88.81 91 LYS A CA 1
ATOM 718 C C . LYS A 1 91 ? 5.387 2.322 0.410 1.00 88.81 91 LYS A C 1
ATOM 720 O O . LYS A 1 91 ? 5.755 1.433 -0.356 1.00 88.81 91 LYS A O 1
ATOM 725 N N . SER A 1 92 ? 6.176 2.795 1.376 1.00 90.19 92 SER A N 1
ATOM 726 C CA . SER A 1 92 ? 7.575 2.396 1.557 1.00 90.19 92 SER A CA 1
ATOM 727 C C . SER A 1 92 ? 7.739 0.943 1.996 1.00 90.19 92 SER A C 1
ATOM 729 O O . SER A 1 92 ? 8.807 0.371 1.799 1.00 90.19 92 SER A O 1
ATOM 731 N N . SER A 1 93 ? 6.707 0.300 2.555 1.00 90.81 93 SER A N 1
ATOM 732 C CA . SER A 1 93 ? 6.735 -1.129 2.885 1.00 90.81 93 SER A CA 1
ATOM 733 C C . SER A 1 93 ? 6.576 -2.036 1.663 1.00 90.81 93 SER A C 1
ATOM 735 O O . SER A 1 93 ? 7.033 -3.174 1.723 1.00 90.81 93 SER A O 1
ATOM 737 N N . GLY A 1 94 ? 5.991 -1.546 0.562 1.00 89.81 94 GLY A N 1
ATOM 738 C CA . GLY A 1 94 ? 5.648 -2.344 -0.623 1.00 89.81 94 GLY A CA 1
ATOM 739 C C . GLY A 1 94 ? 4.360 -3.155 -0.494 1.00 89.81 94 GLY A C 1
ATOM 740 O O . GLY A 1 94 ? 4.106 -4.019 -1.331 1.00 89.81 94 GLY A O 1
ATOM 741 N N . ARG A 1 95 ? 3.573 -2.925 0.564 1.00 90.12 95 ARG A N 1
ATOM 742 C CA . ARG A 1 95 ? 2.341 -3.674 0.862 1.00 90.12 95 ARG A CA 1
ATOM 743 C C . ARG A 1 95 ? 1.059 -2.972 0.429 1.00 90.12 95 ARG A C 1
ATOM 745 O O . ARG A 1 95 ? -0.021 -3.487 0.694 1.00 90.12 95 ARG A O 1
ATOM 752 N N . LEU A 1 96 ? 1.165 -1.808 -0.198 1.00 90.31 96 LEU A N 1
ATOM 753 C CA . LEU A 1 96 ? 0.021 -1.051 -0.684 1.00 90.31 96 LEU A CA 1
ATOM 754 C C . LEU A 1 96 ? -0.181 -1.319 -2.179 1.00 90.31 96 LEU A C 1
ATOM 756 O O . LEU A 1 96 ? 0.617 -0.879 -3.002 1.00 90.31 96 LEU A O 1
ATOM 760 N N . GLU A 1 97 ? -1.247 -2.038 -2.514 1.00 89.94 97 GLU A N 1
ATOM 761 C CA . GLU A 1 97 ? -1.759 -2.166 -3.876 1.00 89.94 97 GLU A CA 1
ATOM 762 C C . GLU A 1 97 ? -2.589 -0.924 -4.210 1.00 89.94 97 GLU A C 1
ATOM 764 O O . GLU A 1 97 ? -3.526 -0.582 -3.484 1.00 89.94 97 GLU A O 1
ATOM 769 N N . ILE A 1 98 ? -2.248 -0.251 -5.310 1.00 86.75 98 ILE A N 1
ATOM 770 C CA . ILE A 1 98 ? -2.971 0.921 -5.812 1.00 86.75 98 ILE A CA 1
ATOM 771 C C . ILE A 1 98 ? -3.379 0.641 -7.254 1.00 86.75 98 ILE A C 1
ATOM 773 O O . ILE A 1 98 ? -2.530 0.534 -8.143 1.00 86.75 98 ILE A O 1
ATOM 777 N N . ASN A 1 99 ? -4.683 0.542 -7.503 1.00 84.19 99 ASN A N 1
ATOM 778 C CA . ASN A 1 99 ? -5.198 0.366 -8.852 1.00 84.19 99 ASN A CA 1
ATOM 779 C C . ASN A 1 99 ? -5.294 1.722 -9.566 1.00 84.19 99 ASN A C 1
ATOM 781 O 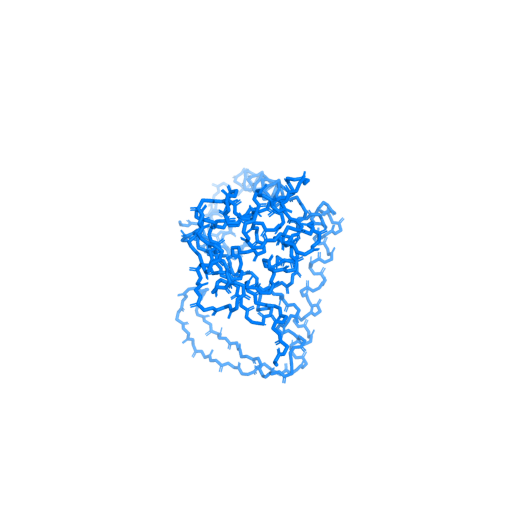O . ASN A 1 99 ? -6.159 2.542 -9.249 1.00 84.19 99 ASN A O 1
ATOM 785 N N . ARG A 1 100 ? -4.440 1.932 -10.576 1.00 74.62 100 ARG A N 1
ATOM 786 C CA . ARG A 1 100 ? -4.390 3.182 -11.358 1.00 74.62 100 ARG A CA 1
ATOM 787 C C . ARG A 1 100 ? -5.696 3.504 -12.096 1.00 74.62 100 ARG A C 1
ATOM 789 O O . ARG A 1 100 ? -5.976 4.672 -12.331 1.00 74.62 100 ARG A O 1
ATOM 796 N N . PHE A 1 101 ? -6.502 2.497 -12.434 1.00 78.81 101 PHE A N 1
ATOM 797 C CA . PHE A 1 101 ? -7.720 2.664 -13.234 1.00 78.81 101 PHE A CA 1
ATOM 798 C C . PHE A 1 101 ? -8.988 2.733 -12.385 1.00 78.81 101 PHE A C 1
ATOM 800 O O . PHE A 1 101 ? -9.902 3.494 -12.689 1.00 78.81 101 PHE A O 1
ATOM 807 N N . LYS A 1 102 ? -9.052 1.934 -11.318 1.00 77.88 102 LYS A N 1
ATOM 808 C CA . LYS A 1 102 ? -10.265 1.771 -10.505 1.00 77.88 102 LYS A CA 1
ATOM 809 C C . LYS A 1 102 ? -10.314 2.670 -9.269 1.00 77.88 102 LYS A C 1
ATOM 811 O O . LYS A 1 102 ? -11.334 2.683 -8.594 1.00 77.88 102 LYS A O 1
ATOM 816 N N . LYS A 1 103 ? -9.252 3.440 -8.982 1.00 77.88 103 LYS A N 1
ATOM 817 C CA . LYS A 1 103 ? -9.092 4.220 -7.733 1.00 77.88 103 LYS A CA 1
ATOM 818 C C . LYS A 1 103 ? -9.282 3.376 -6.461 1.00 77.88 103 LYS A C 1
ATOM 820 O O . LYS A 1 103 ? -9.631 3.908 -5.414 1.00 77.88 103 LYS A O 1
ATOM 825 N N . GLU A 1 104 ? -9.029 2.077 -6.565 1.00 83.88 104 GLU A N 1
ATOM 826 C CA . GLU A 1 104 ? -9.141 1.115 -5.471 1.00 83.88 104 GLU A CA 1
ATOM 827 C C . GLU A 1 104 ? -7.777 0.939 -4.801 1.00 83.88 104 GLU A C 1
ATOM 829 O O . GLU A 1 104 ? -6.743 0.873 -5.483 1.00 83.88 104 GLU A O 1
ATOM 834 N N . LYS A 1 105 ? -7.780 0.831 -3.471 1.00 87.75 105 LYS A N 1
ATOM 835 C CA . LYS A 1 105 ? -6.585 0.525 -2.677 1.00 87.75 105 LYS A CA 1
ATOM 836 C C . LYS A 1 105 ? -6.768 -0.763 -1.884 1.00 87.75 105 LYS A C 1
ATOM 838 O O . LYS A 1 105 ? -7.854 -1.067 -1.396 1.00 87.75 105 LYS A O 1
ATOM 843 N N . LYS A 1 106 ? -5.683 -1.512 -1.697 1.00 89.19 106 LYS A N 1
ATOM 844 C CA . LYS A 1 106 ? -5.684 -2.720 -0.865 1.00 89.19 106 LYS A CA 1
ATOM 845 C C . LYS A 1 106 ? -4.339 -2.918 -0.183 1.00 89.19 106 LYS A C 1
ATOM 847 O O . LYS A 1 106 ? -3.298 -2.571 -0.729 1.00 89.19 106 LYS A O 1
ATOM 852 N N . ILE A 1 107 ? -4.353 -3.515 1.007 1.00 87.75 107 ILE A N 1
ATOM 853 C CA . ILE A 1 107 ? -3.131 -3.990 1.657 1.00 87.75 107 ILE A CA 1
ATOM 854 C C . ILE A 1 107 ? -2.938 -5.476 1.372 1.00 87.75 107 ILE A C 1
ATOM 856 O O . ILE A 1 107 ? -3.870 -6.275 1.469 1.00 87.75 107 ILE A O 1
ATOM 860 N N . VAL A 1 108 ? -1.710 -5.834 1.018 1.00 88.94 108 VAL A N 1
ATOM 861 C CA . VAL A 1 108 ? -1.282 -7.212 0.780 1.00 88.94 108 VAL A CA 1
ATOM 862 C C . VAL A 1 108 ? -0.370 -7.700 1.907 1.00 88.94 108 VAL A C 1
ATOM 864 O O . VAL A 1 108 ? 0.383 -6.932 2.508 1.00 88.94 108 VAL A O 1
ATOM 867 N N . ASP A 1 109 ? -0.408 -9.003 2.182 1.00 86.31 109 ASP A N 1
ATOM 868 C CA . ASP A 1 109 ? 0.344 -9.599 3.296 1.00 86.31 109 ASP A CA 1
ATOM 869 C C . ASP A 1 109 ? 1.863 -9.573 3.075 1.00 86.31 109 ASP A C 1
ATOM 871 O O . ASP A 1 109 ? 2.654 -9.504 4.022 1.00 86.31 109 ASP A O 1
ATOM 875 N N . LYS A 1 110 ? 2.285 -9.621 1.808 1.00 87.25 110 LYS A N 1
ATOM 876 C CA . LYS A 1 110 ? 3.691 -9.599 1.396 1.00 87.25 110 LYS A CA 1
ATOM 877 C C . LYS A 1 110 ? 3.976 -8.343 0.574 1.00 87.25 110 LYS A C 1
ATOM 879 O O . LYS A 1 110 ? 3.065 -7.835 -0.071 1.00 87.25 110 LYS A O 1
ATOM 884 N N . PRO A 1 111 ? 5.214 -7.828 0.573 1.00 90.31 111 PRO A N 1
ATOM 885 C CA . PRO A 1 111 ? 5.535 -6.563 -0.073 1.00 90.31 111 PRO A CA 1
ATOM 886 C C . PRO A 1 111 ? 5.722 -6.714 -1.595 1.00 90.31 111 PRO A C 1
ATOM 888 O O . PRO A 1 111 ? 6.784 -6.406 -2.128 1.00 90.31 111 PRO A O 1
ATOM 891 N N . TYR A 1 112 ? 4.698 -7.208 -2.297 1.00 85.81 112 TYR A N 1
ATOM 892 C CA . TYR A 1 112 ? 4.764 -7.569 -3.719 1.00 85.81 112 TYR A CA 1
ATOM 893 C C . TYR A 1 112 ? 5.170 -6.414 -4.644 1.00 85.81 112 TYR A C 1
ATOM 895 O O . TYR A 1 112 ? 5.719 -6.663 -5.712 1.00 85.81 112 TYR A O 1
ATOM 903 N N . TYR A 1 113 ? 4.943 -5.164 -4.233 1.00 87.81 113 TYR A N 1
ATOM 904 C CA . TYR A 1 113 ? 5.262 -3.979 -5.038 1.00 87.81 113 TYR A CA 1
ATOM 905 C C . TYR A 1 113 ? 6.641 -3.387 -4.724 1.00 87.81 113 TYR A C 1
ATOM 907 O O . TYR A 1 113 ? 7.000 -2.337 -5.252 1.00 87.81 113 TYR A O 1
ATOM 915 N N . LYS A 1 114 ? 7.439 -4.053 -3.878 1.00 89.75 114 LYS A N 1
ATOM 916 C CA . LYS A 1 114 ? 8.877 -3.793 -3.788 1.00 89.75 114 LYS A CA 1
ATOM 917 C C . LYS A 1 114 ? 9.598 -4.617 -4.832 1.00 89.75 114 LYS A C 1
ATOM 919 O O . LYS A 1 114 ? 9.587 -5.838 -4.765 1.00 89.75 114 LYS A O 1
ATOM 924 N N . LEU A 1 115 ? 10.313 -3.952 -5.727 1.00 87.12 115 LEU A N 1
ATOM 925 C CA . LEU A 1 115 ? 11.091 -4.635 -6.754 1.00 87.12 115 LEU A CA 1
ATOM 926 C C . LEU A 1 115 ? 12.117 -5.603 -6.135 1.00 87.12 115 LEU A C 1
ATOM 928 O O . LEU A 1 115 ? 12.164 -6.770 -6.509 1.00 87.12 115 LEU A O 1
ATOM 932 N N . ASN A 1 116 ? 12.822 -5.163 -5.088 1.00 87.81 116 ASN A N 1
ATOM 933 C CA . ASN A 1 116 ? 13.710 -5.995 -4.273 1.00 87.81 116 ASN A CA 1
ATOM 934 C C . ASN A 1 116 ? 13.057 -7.279 -3.752 1.00 87.81 116 ASN A C 1
ATOM 936 O O . ASN A 1 116 ? 13.719 -8.305 -3.700 1.00 87.81 116 ASN A O 1
ATOM 940 N N . TYR A 1 117 ? 11.765 -7.254 -3.405 1.00 88.50 117 TYR A N 1
ATOM 941 C CA . TYR A 1 117 ? 11.086 -8.435 -2.873 1.00 88.50 117 TYR A CA 1
ATOM 942 C C . TYR A 1 117 ? 11.095 -9.602 -3.866 1.00 88.50 117 TYR A C 1
ATOM 944 O O . TYR A 1 117 ? 11.243 -10.745 -3.447 1.00 88.50 117 TYR A O 1
ATOM 952 N N . LEU A 1 118 ? 10.982 -9.329 -5.170 1.00 83.56 118 LEU A N 1
ATOM 953 C CA . LEU A 1 118 ? 11.045 -10.368 -6.203 1.00 83.56 118 LEU A CA 1
ATOM 954 C C . LEU A 1 118 ? 12.440 -11.001 -6.300 1.00 83.56 118 LEU A C 1
ATOM 956 O O . LEU A 1 118 ? 12.545 -12.202 -6.532 1.00 83.56 118 LEU A O 1
ATOM 960 N N . PHE A 1 119 ? 13.493 -10.210 -6.087 1.00 85.44 119 PHE A N 1
ATOM 961 C CA . PHE A 1 119 ? 14.888 -10.647 -6.203 1.00 85.44 119 PHE A CA 1
ATOM 962 C C . PHE A 1 119 ? 15.450 -11.265 -4.918 1.00 85.44 119 PHE A C 1
ATOM 964 O O . PHE A 1 119 ? 16.358 -12.086 -4.974 1.00 85.44 119 PHE A O 1
ATOM 971 N N . GLU A 1 120 ? 14.921 -10.868 -3.763 1.00 83.75 120 GLU A N 1
ATOM 972 C CA . GLU A 1 120 ? 15.382 -11.304 -2.440 1.00 83.75 120 GLU A CA 1
ATOM 973 C C . GLU A 1 120 ? 14.558 -12.478 -1.890 1.00 83.75 120 GLU A C 1
ATOM 975 O O . GLU A 1 120 ? 14.859 -12.995 -0.814 1.00 83.75 120 GLU A O 1
ATOM 980 N N . CYS A 1 121 ? 13.498 -12.905 -2.586 1.00 81.50 121 CYS A N 1
ATOM 981 C CA . CYS A 1 121 ? 12.694 -14.027 -2.121 1.00 81.50 121 CYS A CA 1
ATOM 982 C C . CYS A 1 121 ? 13.402 -15.372 -2.340 1.00 81.50 121 CYS A C 1
ATOM 984 O O . CYS A 1 121 ? 14.032 -15.612 -3.362 1.00 81.50 121 CYS A O 1
ATOM 986 N N . GLU A 1 122 ? 13.221 -16.300 -1.400 1.00 85.88 122 GLU A N 1
ATOM 987 C CA . GLU A 1 122 ? 13.724 -17.681 -1.512 1.00 85.88 122 GLU A CA 1
ATOM 988 C C . GLU A 1 122 ? 12.895 -18.546 -2.484 1.00 85.88 122 GLU A C 1
ATOM 990 O O . GLU A 1 122 ? 13.133 -19.744 -2.634 1.00 85.88 122 GLU A O 1
ATOM 995 N N . ASN A 1 123 ? 11.876 -17.960 -3.116 1.00 88.00 123 ASN A N 1
ATOM 996 C CA . ASN A 1 123 ? 10.964 -18.680 -3.993 1.00 88.00 123 ASN A CA 1
ATOM 997 C C . ASN A 1 123 ? 11.470 -18.659 -5.435 1.00 88.00 123 ASN A C 1
ATOM 999 O O . ASN A 1 123 ? 12.138 -17.726 -5.871 1.00 88.00 123 ASN A O 1
ATOM 1003 N N . LYS A 1 124 ? 11.071 -19.672 -6.204 1.00 90.75 124 LYS A N 1
ATOM 1004 C CA . LYS A 1 124 ? 11.301 -19.709 -7.649 1.00 90.75 124 LYS A CA 1
ATOM 1005 C C . LYS A 1 124 ? 10.577 -18.552 -8.335 1.00 90.75 124 LYS A C 1
ATOM 1007 O O . LYS A 1 124 ? 9.391 -18.327 -8.080 1.00 90.75 124 LYS A O 1
ATOM 1012 N N . VAL A 1 125 ? 11.282 -17.868 -9.230 1.00 91.31 125 VAL A N 1
ATOM 1013 C CA . VAL A 1 125 ? 10.743 -16.780 -10.051 1.00 91.31 125 VAL A CA 1
ATOM 1014 C C . VAL A 1 125 ? 10.500 -17.307 -11.462 1.00 91.31 125 VAL A C 1
ATOM 1016 O O . VAL A 1 125 ? 11.352 -17.988 -12.030 1.00 91.31 125 VAL A O 1
ATOM 1019 N N . PHE A 1 126 ? 9.338 -16.990 -12.027 1.00 93.25 126 PHE A N 1
ATOM 1020 C CA . PHE A 1 126 ? 8.958 -17.386 -13.381 1.00 93.25 126 PHE A CA 1
ATOM 1021 C C . PHE A 1 126 ? 8.740 -16.148 -14.247 1.00 93.25 126 PHE A C 1
ATOM 1023 O O . PHE A 1 126 ? 8.245 -15.133 -13.758 1.00 93.25 126 PHE A O 1
ATOM 1030 N N . TYR A 1 127 ? 9.095 -16.243 -15.524 1.00 92.25 127 TYR A N 1
ATOM 1031 C CA . TYR A 1 127 ? 8.955 -15.165 -16.495 1.00 92.25 127 TYR A CA 1
ATOM 1032 C C . TYR A 1 127 ? 8.227 -15.649 -17.749 1.00 92.25 127 TYR A C 1
ATOM 1034 O O . TYR A 1 127 ? 8.530 -16.721 -18.276 1.00 92.25 127 TYR A O 1
ATOM 1042 N N . ASP A 1 128 ? 7.273 -14.849 -18.220 1.00 94.44 128 ASP A N 1
ATOM 1043 C CA . ASP A 1 128 ? 6.502 -15.115 -19.430 1.00 94.44 128 ASP A CA 1
ATOM 1044 C C . ASP A 1 128 ? 7.127 -14.384 -20.620 1.00 94.44 128 ASP A C 1
ATOM 1046 O O . ASP A 1 128 ? 7.165 -13.156 -20.652 1.00 94.44 128 ASP A O 1
ATOM 1050 N N . ILE A 1 129 ? 7.556 -15.140 -21.628 1.00 92.25 129 ILE A N 1
ATOM 1051 C CA . ILE A 1 129 ? 7.934 -14.601 -22.933 1.00 92.25 129 ILE A CA 1
ATOM 1052 C C . ILE A 1 129 ? 6.648 -14.377 -23.727 1.00 92.25 129 ILE A C 1
ATOM 1054 O O . ILE A 1 129 ? 5.859 -15.310 -23.918 1.00 92.25 129 ILE A O 1
ATOM 1058 N N . LYS A 1 130 ? 6.439 -13.145 -24.189 1.00 89.56 130 LYS A N 1
ATOM 1059 C CA . LYS A 1 130 ? 5.235 -12.718 -24.909 1.00 89.56 130 LYS A CA 1
ATOM 1060 C C . LYS A 1 130 ? 5.583 -12.055 -26.237 1.00 89.56 130 LYS A C 1
ATOM 1062 O O . LYS A 1 130 ? 6.719 -11.638 -26.436 1.00 89.56 130 LYS A O 1
ATOM 1067 N N . THR A 1 131 ? 4.599 -11.949 -27.129 1.00 81.31 131 THR A N 1
ATOM 1068 C CA . THR A 1 131 ? 4.752 -11.227 -28.407 1.00 81.31 131 THR A CA 1
ATOM 1069 C C . THR A 1 131 ? 4.822 -9.709 -28.234 1.00 81.31 131 THR A C 1
ATOM 1071 O O . THR A 1 131 ? 5.411 -9.039 -29.070 1.00 81.31 131 THR A O 1
ATOM 1074 N N . SER A 1 132 ? 4.216 -9.186 -27.166 1.00 79.56 132 SER A N 1
ATOM 1075 C CA . SER A 1 132 ? 4.326 -7.807 -26.676 1.00 79.56 132 SER A CA 1
ATOM 1076 C C . SER A 1 132 ? 3.868 -7.754 -25.209 1.00 79.56 132 SER A C 1
ATOM 1078 O O . SER A 1 132 ? 3.494 -8.794 -24.653 1.00 79.56 132 SER A O 1
ATOM 1080 N N . GLU A 1 133 ? 3.863 -6.588 -24.552 1.00 73.44 133 GLU A N 1
ATOM 1081 C CA . GLU A 1 133 ? 3.468 -6.473 -23.133 1.00 73.44 133 GLU A CA 1
ATOM 1082 C C . GLU A 1 133 ? 2.070 -7.058 -22.847 1.00 73.44 133 GLU A C 1
ATOM 1084 O O . GLU A 1 133 ? 1.861 -7.793 -21.867 1.00 73.44 133 GLU A O 1
ATOM 1089 N N . LEU A 1 134 ? 1.126 -6.767 -23.749 1.00 77.69 134 LEU A N 1
ATOM 1090 C CA . LEU A 1 134 ? -0.267 -7.223 -23.716 1.00 77.69 134 LEU A CA 1
ATOM 1091 C C . LEU A 1 134 ? -0.546 -8.381 -24.688 1.00 77.69 134 LEU A C 1
ATOM 1093 O O . LEU A 1 134 ? -1.678 -8.859 -24.765 1.00 77.69 134 LEU A O 1
ATOM 1097 N N . GLY A 1 135 ? 0.473 -8.818 -25.427 1.00 81.31 135 GLY A N 1
ATOM 1098 C CA . GLY A 1 135 ? 0.378 -9.856 -26.441 1.00 81.31 135 GLY A CA 1
ATOM 1099 C C . GLY A 1 135 ? 0.239 -11.276 -25.888 1.00 81.31 135 GLY A C 1
ATOM 1100 O O . GLY A 1 135 ? 0.191 -11.522 -24.677 1.00 81.31 135 GLY A O 1
ATOM 1101 N N . GLU A 1 136 ? 0.185 -12.240 -26.806 1.00 88.31 136 GLU A N 1
ATOM 1102 C CA . GLU A 1 136 ? 0.033 -13.650 -26.460 1.00 88.31 136 GLU A CA 1
ATOM 1103 C C . GLU A 1 136 ? 1.276 -14.185 -25.746 1.00 88.31 136 GLU A C 1
ATOM 1105 O O . GLU A 1 136 ? 2.419 -13.882 -26.103 1.00 88.31 136 GLU A O 1
ATOM 1110 N N . LYS A 1 137 ? 1.045 -15.027 -24.735 1.00 94.56 137 LYS A N 1
ATOM 1111 C CA . LYS A 1 137 ? 2.115 -15.743 -24.047 1.00 94.56 137 LYS A CA 1
ATOM 1112 C C . LYS A 1 137 ? 2.627 -16.886 -24.919 1.00 94.56 137 LYS A C 1
ATOM 1114 O O . LYS A 1 137 ? 1.888 -17.831 -25.184 1.00 94.56 137 LYS A O 1
ATOM 1119 N N . LEU A 1 138 ? 3.912 -16.840 -25.258 1.00 94.94 138 LEU A N 1
ATOM 1120 C CA . LEU A 1 138 ? 4.599 -17.882 -26.017 1.00 94.94 138 LEU A CA 1
ATOM 1121 C C . LEU A 1 138 ? 5.079 -19.017 -25.107 1.00 94.94 138 LEU A C 1
ATOM 1123 O O . LEU A 1 138 ? 4.825 -20.187 -25.382 1.00 94.94 138 LEU A O 1
ATOM 1127 N N . VAL A 1 139 ? 5.764 -18.685 -24.008 1.00 96.75 139 VAL A N 1
ATOM 1128 C CA . VAL A 1 139 ? 6.290 -19.675 -23.054 1.00 96.75 139 VAL A CA 1
ATOM 1129 C C . VAL A 1 139 ? 6.530 -19.049 -21.681 1.00 96.75 139 VAL A C 1
ATOM 1131 O O . VAL A 1 139 ? 6.799 -17.857 -21.577 1.00 96.75 139 VAL A O 1
ATOM 1134 N N . THR A 1 140 ? 6.452 -19.864 -20.628 1.00 97.06 140 THR A N 1
ATOM 1135 C CA . THR A 1 140 ? 6.868 -19.500 -19.267 1.00 97.06 140 THR A CA 1
ATOM 1136 C C . THR A 1 140 ? 8.168 -20.229 -18.935 1.00 97.06 140 THR A C 1
ATOM 1138 O O . THR A 1 140 ? 8.238 -21.448 -19.098 1.00 97.06 140 THR A O 1
ATOM 1141 N N . ILE A 1 141 ? 9.176 -19.509 -18.445 1.00 95.56 141 ILE A N 1
ATOM 1142 C CA . ILE A 1 141 ? 10.453 -20.078 -17.995 1.00 95.56 141 ILE A CA 1
ATOM 1143 C C . ILE A 1 141 ? 10.646 -19.858 -16.494 1.00 95.56 141 ILE A C 1
ATOM 1145 O O . ILE A 1 141 ? 10.228 -18.837 -15.955 1.00 95.56 141 ILE A O 1
ATOM 1149 N N . GLU A 1 142 ? 11.282 -20.811 -15.815 1.00 95.12 142 GLU A N 1
ATOM 1150 C CA . GLU A 1 142 ? 11.843 -20.585 -14.478 1.00 95.12 142 GLU A CA 1
ATOM 1151 C C . GLU A 1 142 ? 13.167 -19.835 -14.644 1.00 95.12 142 GLU A C 1
ATOM 1153 O O . GLU A 1 142 ? 14.005 -20.260 -15.440 1.00 95.12 142 GLU A O 1
ATOM 1158 N N . LEU A 1 143 ? 13.351 -18.725 -13.928 1.00 93.19 143 LEU A N 1
ATOM 1159 C CA . LEU A 1 143 ? 14.579 -17.938 -13.996 1.00 93.19 143 LEU A CA 1
ATOM 1160 C C . LEU A 1 143 ? 15.673 -18.567 -13.115 1.00 93.19 143 LEU A C 1
ATOM 1162 O O . LEU A 1 143 ? 15.482 -18.684 -11.901 1.00 93.19 143 LEU A O 1
ATOM 1166 N N . PRO A 1 144 ? 16.832 -18.931 -13.692 1.00 92.88 144 PRO A N 1
ATOM 1167 C CA . PRO A 1 144 ? 18.028 -19.294 -12.939 1.00 92.88 144 PRO A CA 1
ATOM 1168 C C . PRO A 1 144 ? 18.509 -18.159 -12.023 1.00 92.88 144 PRO A C 1
ATOM 1170 O O . PRO A 1 144 ? 18.313 -16.977 -12.319 1.00 92.88 144 PRO A O 1
ATOM 1173 N N . SER A 1 145 ? 19.170 -18.501 -10.912 1.00 89.50 145 SER A N 1
ATOM 1174 C CA . SER A 1 145 ? 19.577 -17.503 -9.909 1.00 89.50 145 SER A CA 1
ATOM 1175 C C . SER A 1 145 ? 20.649 -16.531 -10.407 1.00 89.50 145 SER A C 1
ATOM 1177 O O . SER A 1 145 ? 20.673 -15.380 -9.985 1.00 89.50 145 SER A O 1
ATOM 1179 N N . ASP A 1 146 ? 21.554 -16.989 -11.270 1.00 91.81 146 ASP A N 1
ATOM 1180 C CA . ASP A 1 146 ? 22.584 -16.170 -11.916 1.00 91.81 146 ASP A CA 1
ATOM 1181 C C . ASP A 1 146 ? 21.958 -15.126 -12.848 1.00 91.81 146 ASP A C 1
ATOM 1183 O O . ASP A 1 146 ? 22.257 -13.940 -12.722 1.00 91.81 146 ASP A O 1
ATOM 1187 N N . ILE A 1 147 ? 20.991 -15.534 -13.678 1.00 92.56 147 ILE A N 1
ATOM 1188 C CA . ILE A 1 147 ? 20.218 -14.607 -14.519 1.00 92.56 147 ILE A CA 1
ATOM 1189 C C . ILE A 1 147 ? 19.461 -13.590 -13.655 1.00 92.56 147 ILE A C 1
ATOM 1191 O O . ILE A 1 147 ? 19.480 -12.392 -13.937 1.00 92.56 147 ILE A O 1
ATOM 1195 N N . LEU A 1 148 ? 18.817 -14.044 -12.575 1.00 90.69 148 LEU A N 1
ATOM 1196 C CA . LEU A 1 148 ? 18.095 -13.169 -11.650 1.00 90.69 148 LEU A CA 1
ATOM 1197 C C . LEU A 1 148 ? 19.024 -12.118 -11.013 1.00 90.69 148 LEU A C 1
ATOM 1199 O O . LEU A 1 148 ? 18.651 -10.949 -10.887 1.00 90.69 148 LEU A O 1
ATOM 1203 N N . HIS A 1 149 ? 20.246 -12.519 -10.653 1.00 89.75 149 HIS A N 1
ATOM 1204 C CA . HIS A 1 149 ? 21.263 -11.627 -10.104 1.00 89.75 149 HIS A CA 1
ATOM 1205 C C . HIS A 1 149 ? 21.735 -10.579 -11.122 1.00 89.75 149 HIS A C 1
ATOM 1207 O O . HIS A 1 149 ? 21.850 -9.397 -10.782 1.00 89.75 149 HIS A O 1
ATOM 1213 N N . ASP A 1 150 ? 21.967 -10.982 -12.371 1.00 93.06 150 ASP A N 1
ATOM 1214 C CA . ASP A 1 150 ? 22.371 -10.062 -13.436 1.00 93.06 150 ASP A CA 1
ATOM 1215 C C . ASP A 1 150 ? 21.279 -9.028 -13.736 1.00 93.06 150 ASP A C 1
ATOM 1217 O O . ASP A 1 150 ? 21.569 -7.830 -13.813 1.00 93.06 150 ASP A O 1
ATOM 1221 N N . ILE A 1 151 ? 20.013 -9.456 -13.797 1.00 92.94 151 ILE A N 1
ATOM 1222 C CA . ILE A 1 151 ? 18.860 -8.553 -13.939 1.00 92.94 151 ILE A CA 1
ATOM 1223 C C . ILE A 1 151 ? 18.822 -7.549 -12.780 1.00 92.94 151 ILE A C 1
ATOM 1225 O O . ILE A 1 151 ? 18.701 -6.343 -13.008 1.00 92.94 151 ILE A O 1
ATOM 1229 N N . TYR A 1 152 ? 18.977 -8.019 -11.539 1.00 91.62 152 TYR A N 1
ATOM 1230 C CA . TYR A 1 152 ? 18.992 -7.149 -10.362 1.00 91.62 152 TYR A CA 1
ATOM 1231 C C . TYR A 1 152 ? 20.099 -6.089 -10.446 1.00 91.62 152 TYR A C 1
ATOM 1233 O O . TYR A 1 152 ? 19.874 -4.909 -10.164 1.00 91.62 152 TYR A O 1
ATOM 1241 N N . LYS A 1 153 ? 21.296 -6.479 -10.897 1.00 92.62 153 LYS A N 1
ATOM 1242 C CA . LYS A 1 153 ? 22.415 -5.555 -11.105 1.00 92.62 153 LYS A CA 1
ATOM 1243 C C . LYS A 1 153 ? 22.107 -4.512 -12.182 1.00 92.62 153 LYS A C 1
ATOM 1245 O O . LYS A 1 153 ? 22.387 -3.334 -11.963 1.00 92.62 153 LYS A O 1
ATOM 1250 N N . MET A 1 154 ? 21.535 -4.921 -13.316 1.00 94.75 154 MET A N 1
ATOM 1251 C CA . MET A 1 154 ? 21.155 -4.007 -14.401 1.00 94.75 154 MET A CA 1
ATOM 1252 C C . MET A 1 154 ? 20.137 -2.966 -13.927 1.00 94.75 154 MET A C 1
ATOM 1254 O O . MET A 1 154 ? 20.337 -1.769 -14.134 1.00 94.75 154 MET A O 1
ATOM 1258 N N . ILE A 1 155 ? 19.099 -3.412 -13.218 1.00 94.06 155 ILE A N 1
ATOM 1259 C CA . ILE A 1 155 ? 18.074 -2.543 -12.631 1.00 94.06 155 ILE A CA 1
ATOM 1260 C C . ILE A 1 155 ? 18.703 -1.538 -11.662 1.00 94.06 155 ILE A C 1
ATOM 1262 O O . ILE A 1 155 ? 18.457 -0.338 -11.772 1.00 94.06 155 ILE A O 1
ATOM 1266 N N . ASN A 1 156 ? 19.553 -2.001 -10.741 1.00 92.25 156 ASN A N 1
ATOM 1267 C CA . ASN A 1 156 ? 20.203 -1.124 -9.766 1.00 92.25 156 ASN A CA 1
ATOM 1268 C C . ASN A 1 156 ? 21.052 -0.038 -10.431 1.00 92.25 156 ASN A C 1
ATOM 1270 O O . ASN A 1 156 ? 21.032 1.113 -9.995 1.00 92.25 156 ASN A O 1
ATOM 1274 N N . LEU A 1 157 ? 21.790 -0.385 -11.488 1.00 94.94 157 LEU A N 1
ATOM 1275 C CA . LEU A 1 157 ? 22.589 0.585 -12.233 1.00 94.94 157 LEU A CA 1
ATOM 1276 C C . LEU A 1 157 ? 21.711 1.663 -12.876 1.00 94.94 157 LEU A C 1
ATOM 1278 O O . LEU A 1 157 ? 22.037 2.847 -12.759 1.00 94.94 157 LEU A O 1
ATOM 1282 N N . GLU A 1 158 ? 20.592 1.283 -13.497 1.00 94.88 158 GLU A N 1
ATOM 1283 C CA . GLU A 1 158 ? 19.689 2.249 -14.130 1.00 94.88 158 GLU A CA 1
ATOM 1284 C C . GLU A 1 158 ? 18.974 3.133 -13.098 1.00 94.88 158 GLU A C 1
ATOM 1286 O O . GLU A 1 158 ? 18.882 4.350 -13.281 1.00 94.88 158 GLU A O 1
ATOM 1291 N N . ILE A 1 159 ? 18.558 2.563 -11.962 1.00 93.25 159 ILE A N 1
ATOM 1292 C CA . ILE A 1 159 ? 17.974 3.320 -10.846 1.00 93.25 159 ILE A CA 1
ATOM 1293 C C . ILE A 1 159 ? 18.982 4.344 -10.312 1.00 93.25 159 ILE A C 1
ATOM 1295 O O . ILE A 1 159 ? 18.657 5.526 -10.202 1.00 93.25 159 ILE A O 1
ATOM 1299 N N . ILE A 1 160 ? 20.221 3.933 -10.018 1.00 94.50 160 ILE A N 1
ATOM 1300 C CA . ILE A 1 160 ? 21.260 4.835 -9.494 1.00 94.50 160 ILE A CA 1
ATOM 1301 C C . ILE A 1 160 ? 21.572 5.945 -10.498 1.00 94.50 160 ILE A C 1
ATOM 1303 O O . ILE A 1 160 ? 21.686 7.109 -10.114 1.00 94.50 160 ILE A O 1
ATOM 1307 N N . LYS A 1 161 ? 21.696 5.606 -11.784 1.00 95.06 161 LYS A N 1
ATOM 1308 C CA . LYS A 1 161 ? 21.915 6.580 -12.858 1.00 95.06 161 LYS A CA 1
ATOM 1309 C C . LYS A 1 161 ? 20.777 7.600 -12.920 1.00 95.06 161 LYS A C 1
ATOM 1311 O O . LYS A 1 161 ? 21.047 8.800 -12.966 1.00 95.06 161 LYS A O 1
ATOM 1316 N N . THR A 1 162 ? 19.531 7.138 -12.849 1.00 93.06 162 THR A N 1
ATOM 1317 C CA . THR A 1 162 ? 18.339 7.995 -12.867 1.00 93.06 162 THR A CA 1
ATOM 1318 C C . THR A 1 162 ? 18.287 8.914 -11.649 1.00 93.06 162 THR A C 1
ATOM 1320 O O . THR A 1 162 ? 18.117 10.122 -11.811 1.00 93.06 162 THR A O 1
ATOM 1323 N N . ILE A 1 163 ? 18.504 8.378 -10.444 1.00 94.81 163 ILE A N 1
ATOM 1324 C CA . ILE A 1 163 ? 18.511 9.144 -9.186 1.00 94.81 163 ILE A CA 1
ATOM 1325 C C . ILE A 1 163 ? 19.661 10.154 -9.159 1.00 94.81 163 ILE A C 1
ATOM 1327 O O . ILE A 1 163 ? 19.490 11.269 -8.677 1.00 94.81 163 ILE A O 1
ATOM 1331 N N . LYS A 1 164 ? 20.834 9.805 -9.696 1.00 94.25 164 LYS A N 1
ATOM 1332 C CA . LYS A 1 164 ? 21.977 10.725 -9.767 1.00 94.25 164 LYS A CA 1
ATOM 1333 C C . LYS A 1 164 ? 21.654 11.976 -10.588 1.00 94.25 164 LYS A C 1
ATOM 1335 O O . LYS A 1 164 ? 22.130 13.055 -10.246 1.00 94.25 164 LYS A O 1
ATOM 1340 N N . ILE A 1 165 ? 20.878 11.827 -11.660 1.00 92.31 165 ILE A N 1
ATOM 1341 C CA . ILE A 1 165 ? 20.424 12.942 -12.502 1.00 92.31 165 ILE A CA 1
ATOM 1342 C C . ILE A 1 165 ? 19.244 13.668 -11.834 1.00 92.31 165 ILE A C 1
ATOM 1344 O O . ILE A 1 165 ? 19.192 14.893 -11.849 1.00 92.31 165 ILE A O 1
ATOM 1348 N N . ASN A 1 166 ? 18.339 12.918 -11.201 1.00 92.31 166 ASN A N 1
ATOM 1349 C CA . ASN A 1 166 ? 17.073 13.405 -10.652 1.00 92.31 166 ASN A CA 1
ATOM 1350 C C . ASN A 1 166 ? 16.990 13.138 -9.142 1.00 92.31 166 ASN A C 1
ATOM 1352 O O . ASN A 1 166 ? 16.156 12.361 -8.674 1.00 92.31 166 ASN A O 1
ATOM 1356 N N . SER A 1 167 ? 17.861 13.778 -8.358 1.00 93.81 167 SER A N 1
ATOM 1357 C CA . SER A 1 167 ? 18.004 13.488 -6.920 1.00 93.81 167 SER A CA 1
ATOM 1358 C C . SER A 1 167 ? 16.737 13.750 -6.102 1.00 93.81 167 SER A C 1
ATOM 1360 O O . SER A 1 167 ? 16.538 13.108 -5.072 1.00 93.81 167 SER A O 1
ATOM 1362 N N . LYS A 1 168 ? 15.845 14.628 -6.585 1.00 94.25 168 LYS A N 1
ATOM 1363 C CA . LYS A 1 168 ? 14.521 14.874 -5.994 1.00 94.25 168 LYS A CA 1
ATOM 1364 C C . LYS A 1 168 ? 13.696 13.594 -5.829 1.00 94.25 168 LYS A C 1
ATOM 1366 O O . LYS A 1 168 ? 12.942 13.499 -4.869 1.00 94.25 168 LYS A O 1
ATOM 1371 N N . LEU A 1 169 ? 13.872 12.597 -6.708 1.00 94.00 169 LEU A N 1
ATOM 1372 C CA . LEU A 1 169 ? 13.147 11.320 -6.655 1.00 94.00 169 LEU A CA 1
ATOM 1373 C C . LEU A 1 169 ? 13.329 10.568 -5.326 1.00 94.00 169 LEU A C 1
ATOM 1375 O O . LEU A 1 169 ? 12.468 9.762 -4.970 1.00 94.00 169 LEU A O 1
ATOM 1379 N N . LEU A 1 170 ? 14.398 10.856 -4.572 1.00 93.00 170 LEU A N 1
ATOM 1380 C CA . LEU A 1 170 ? 14.610 10.322 -3.223 1.00 93.00 170 LEU A CA 1
ATOM 1381 C C . LEU A 1 170 ? 13.492 10.696 -2.240 1.00 93.00 170 LEU A C 1
ATOM 1383 O O . LEU A 1 170 ? 13.297 9.971 -1.274 1.00 93.00 170 LEU A O 1
ATOM 1387 N N . TYR A 1 171 ? 12.755 11.777 -2.509 1.00 93.44 171 TYR A N 1
ATOM 1388 C CA . TYR A 1 171 ? 11.661 12.281 -1.675 1.00 93.44 171 TYR A CA 1
ATOM 1389 C C . TYR A 1 171 ? 10.269 11.933 -2.228 1.00 93.44 171 TYR A C 1
ATOM 1391 O O . TYR A 1 171 ? 9.262 12.461 -1.772 1.00 93.44 171 TYR A O 1
ATOM 1399 N N . SER A 1 172 ? 10.185 11.055 -3.235 1.00 91.12 172 SER A N 1
ATOM 1400 C CA . SER A 1 172 ? 8.924 10.715 -3.925 1.00 91.12 172 SER A CA 1
ATOM 1401 C C . SER A 1 172 ? 7.908 9.936 -3.077 1.00 91.12 172 SER A C 1
ATOM 1403 O O . SER A 1 172 ? 6.765 9.704 -3.497 1.00 91.12 172 SER A O 1
ATOM 1405 N N . ILE A 1 173 ? 8.315 9.464 -1.898 1.00 89.62 173 ILE A N 1
ATOM 1406 C CA . ILE A 1 173 ? 7.407 8.850 -0.930 1.00 89.62 173 ILE A CA 1
ATOM 1407 C C . ILE A 1 173 ? 6.754 9.935 -0.080 1.00 89.62 173 ILE A C 1
ATOM 1409 O O . ILE A 1 173 ? 5.542 9.892 0.095 1.00 89.62 173 ILE A O 1
ATOM 1413 N N . GLU A 1 174 ? 7.543 10.887 0.408 1.00 88.25 174 GLU A N 1
ATOM 1414 C CA . GLU A 1 174 ? 7.115 11.973 1.284 1.00 88.25 174 GLU A CA 1
ATOM 1415 C C . GLU A 1 174 ? 6.363 13.073 0.533 1.00 88.25 174 GLU A C 1
ATOM 1417 O O . GLU A 1 174 ? 5.439 13.660 1.089 1.00 88.25 174 GLU A O 1
ATOM 1422 N N . ASP A 1 175 ? 6.747 13.329 -0.718 1.00 88.75 175 ASP A N 1
ATOM 1423 C CA . ASP A 1 175 ? 6.154 14.347 -1.576 1.00 88.75 175 ASP A CA 1
ATOM 1424 C C . ASP A 1 175 ? 5.673 13.729 -2.905 1.00 88.75 175 ASP A C 1
ATOM 1426 O O . ASP A 1 175 ? 6.476 13.445 -3.804 1.00 88.75 175 ASP A O 1
ATOM 1430 N N . PRO A 1 176 ? 4.352 13.518 -3.063 1.00 82.94 176 PRO A N 1
ATOM 1431 C CA . PRO A 1 176 ? 3.774 12.997 -4.298 1.00 82.94 176 PRO A CA 1
ATOM 1432 C C . PRO A 1 176 ? 4.029 13.879 -5.530 1.00 82.94 176 PRO A C 1
ATOM 1434 O O . PRO A 1 176 ? 4.094 13.348 -6.642 1.00 82.94 176 PRO A O 1
ATOM 1437 N N . GLN A 1 177 ? 4.206 15.198 -5.356 1.00 88.94 177 GLN A N 1
ATOM 1438 C CA . GLN A 1 177 ? 4.388 16.136 -6.472 1.00 88.94 177 GLN A CA 1
ATOM 1439 C C . GLN A 1 177 ? 5.688 15.871 -7.231 1.00 88.94 177 GLN A C 1
ATOM 1441 O O . GLN A 1 177 ? 5.749 16.086 -8.440 1.00 88.94 177 GLN A O 1
ATOM 1446 N N . VAL A 1 178 ? 6.697 15.312 -6.557 1.00 92.75 178 VAL A N 1
ATOM 1447 C CA . VAL A 1 178 ? 7.991 14.949 -7.150 1.00 92.75 178 VAL A CA 1
ATOM 1448 C C . VAL A 1 178 ? 7.832 14.052 -8.380 1.00 92.75 178 VAL A C 1
ATOM 1450 O O . VAL A 1 178 ? 8.547 14.232 -9.366 1.00 92.75 178 VAL A O 1
ATOM 1453 N N . ILE A 1 179 ? 6.903 13.089 -8.350 1.00 90.25 179 ILE A N 1
ATOM 1454 C CA . ILE A 1 179 ? 6.677 12.185 -9.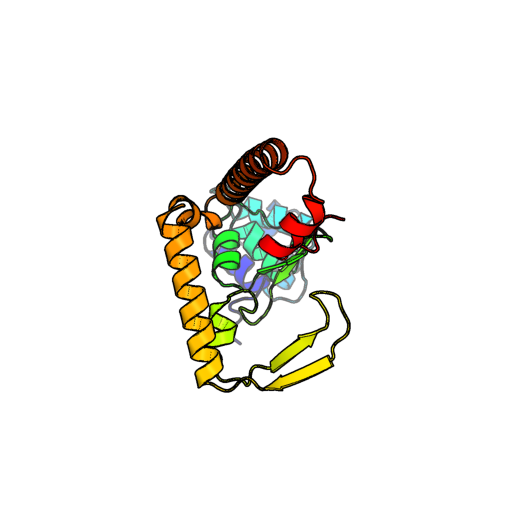488 1.00 90.25 179 ILE A CA 1
ATOM 1455 C C . ILE A 1 179 ? 6.013 12.925 -10.650 1.00 90.25 179 ILE A C 1
ATOM 1457 O O . ILE A 1 179 ? 6.426 12.742 -11.793 1.00 90.25 179 ILE A O 1
ATOM 1461 N N . GLU A 1 180 ? 5.024 13.775 -10.371 1.00 88.50 180 GLU A N 1
ATOM 1462 C CA . GLU A 1 180 ? 4.358 14.568 -11.409 1.00 88.50 180 GLU A CA 1
ATOM 1463 C C . GLU A 1 180 ? 5.317 15.564 -12.070 1.00 88.50 180 GLU A C 1
ATOM 1465 O O . GLU A 1 180 ? 5.285 15.740 -13.287 1.00 88.50 180 GLU A O 1
ATOM 1470 N N . GLU A 1 181 ? 6.172 16.222 -11.282 1.00 91.81 181 GLU A N 1
ATOM 1471 C CA . GLU A 1 181 ? 7.219 17.111 -11.791 1.00 91.81 181 GLU A CA 1
ATOM 1472 C C . GLU A 1 181 ? 8.182 16.355 -12.705 1.00 91.81 181 GLU A C 1
ATOM 1474 O O . GLU A 1 181 ? 8.410 16.772 -13.840 1.00 91.81 181 GLU A O 1
ATOM 1479 N N . TYR A 1 182 ? 8.688 15.212 -12.237 1.00 91.50 182 TYR A N 1
ATOM 1480 C CA . TYR A 1 182 ? 9.598 14.375 -13.010 1.00 91.50 182 TYR A CA 1
ATOM 1481 C C . TYR A 1 182 ? 8.977 13.932 -14.343 1.00 91.50 182 TYR A C 1
ATO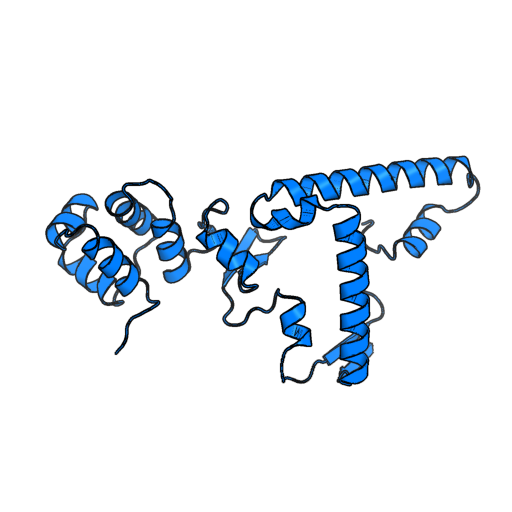M 1483 O O . TYR A 1 182 ? 9.610 14.045 -15.391 1.00 91.50 182 TYR A O 1
ATOM 1491 N N . GLN A 1 183 ? 7.717 13.487 -14.332 1.00 88.69 183 GLN A N 1
ATOM 1492 C CA . GLN A 1 183 ? 7.007 13.084 -15.550 1.00 88.69 183 GLN A CA 1
ATOM 1493 C C . GLN A 1 183 ? 6.859 14.244 -16.542 1.00 88.69 183 GLN A C 1
ATOM 1495 O O . GLN A 1 183 ? 7.170 14.078 -17.721 1.00 88.69 183 GLN A O 1
ATOM 1500 N N . LYS A 1 184 ? 6.480 15.438 -16.069 1.00 89.38 184 LYS A N 1
ATOM 1501 C CA . LYS A 1 184 ? 6.370 16.641 -16.914 1.00 89.38 184 LYS A CA 1
ATOM 1502 C C . LYS A 1 184 ? 7.709 17.027 -17.550 1.00 89.38 184 LYS A C 1
ATOM 1504 O O . LYS A 1 184 ? 7.748 17.431 -18.713 1.00 89.38 184 LYS A O 1
ATOM 1509 N N . GLU A 1 185 ? 8.812 16.915 -16.809 1.00 88.12 185 GLU A N 1
ATOM 1510 C CA . GLU A 1 185 ? 10.159 17.192 -17.325 1.00 88.12 185 GLU A CA 1
ATOM 1511 C C . GLU A 1 185 ? 10.581 16.187 -18.409 1.00 88.12 185 GLU A C 1
ATOM 1513 O O . GLU A 1 185 ? 11.121 16.581 -19.452 1.00 88.12 185 GLU A O 1
ATOM 1518 N N . VAL A 1 186 ? 10.287 14.900 -18.202 1.00 86.00 186 VAL A N 1
ATOM 1519 C CA . VAL A 1 186 ? 10.546 13.835 -19.182 1.00 86.00 186 VAL A CA 1
ATOM 1520 C C . VAL A 1 186 ? 9.723 14.047 -20.455 1.00 86.00 186 VAL A C 1
ATOM 1522 O O . VAL A 1 186 ? 10.284 14.026 -21.551 1.00 86.00 186 VAL A O 1
ATOM 1525 N N . GLU A 1 187 ? 8.423 14.322 -20.332 1.00 85.25 187 GLU A N 1
ATOM 1526 C CA . GLU A 1 187 ? 7.533 14.592 -21.470 1.00 85.25 187 GLU A CA 1
ATOM 1527 C C . GLU A 1 187 ? 7.990 15.801 -22.286 1.00 85.25 187 GLU A C 1
ATOM 1529 O O . GLU A 1 187 ? 8.055 15.743 -23.516 1.00 85.25 187 GLU A O 1
ATOM 1534 N N . LYS A 1 188 ? 8.363 16.892 -21.608 1.00 86.50 188 LYS A N 1
ATOM 1535 C CA . LYS A 1 188 ? 8.899 18.087 -22.263 1.00 86.50 188 LYS A CA 1
ATOM 1536 C C . LYS A 1 188 ? 10.167 17.761 -23.053 1.00 86.50 188 LYS A C 1
ATOM 1538 O O . LYS A 1 188 ? 10.272 18.135 -24.218 1.00 86.50 188 LYS A O 1
ATOM 1543 N N . THR A 1 189 ? 11.103 17.039 -22.438 1.00 83.88 189 THR A N 1
ATOM 1544 C CA . THR A 1 189 ? 12.366 16.645 -23.080 1.00 83.88 189 THR A CA 1
ATOM 1545 C C . THR A 1 189 ? 12.117 15.762 -24.302 1.00 83.88 189 THR A C 1
ATOM 1547 O O . THR A 1 189 ? 12.713 15.980 -25.358 1.00 83.88 189 THR A O 1
ATOM 1550 N N . ARG A 1 190 ? 11.197 14.796 -24.186 1.00 82.00 190 ARG A N 1
ATOM 1551 C CA . ARG A 1 190 ? 10.787 13.930 -25.296 1.00 82.00 190 ARG A CA 1
ATOM 1552 C C . ARG A 1 190 ? 10.200 14.745 -26.444 1.00 82.00 190 ARG A C 1
ATOM 1554 O O . ARG A 1 190 ? 10.632 14.580 -27.579 1.00 82.00 190 ARG A O 1
ATOM 1561 N N . LYS A 1 191 ? 9.284 15.670 -26.148 1.00 82.38 191 LYS A N 1
ATOM 1562 C CA . LYS A 1 191 ? 8.672 16.546 -27.153 1.00 82.38 191 LYS A CA 1
ATOM 1563 C C . LYS A 1 191 ? 9.714 17.395 -27.884 1.00 82.38 191 LYS A C 1
ATOM 1565 O O . LYS A 1 191 ? 9.710 17.445 -29.109 1.00 82.38 191 LYS A O 1
ATOM 1570 N N . GLU A 1 192 ? 10.642 18.013 -27.153 1.00 84.00 192 GLU A N 1
ATOM 1571 C CA . GLU A 1 192 ? 11.727 18.802 -27.749 1.00 84.00 192 GLU A CA 1
ATOM 1572 C C . GLU A 1 192 ? 12.637 17.959 -28.656 1.00 84.00 192 GLU A C 1
ATOM 1574 O O . GLU A 1 192 ? 13.099 18.440 -29.693 1.00 84.00 192 GLU A O 1
ATOM 1579 N N . PHE A 1 193 ? 12.908 16.705 -28.284 1.00 81.19 193 PHE A N 1
ATOM 1580 C CA . PHE A 1 193 ? 13.678 15.776 -29.108 1.00 81.19 193 PHE A CA 1
ATOM 1581 C C . PHE A 1 193 ? 12.920 15.380 -30.382 1.00 81.19 193 PHE A C 1
ATOM 1583 O O . PHE A 1 193 ? 13.487 15.484 -31.471 1.00 81.19 193 PHE A O 1
ATOM 1590 N N . THR A 1 194 ? 11.640 15.018 -30.267 1.00 78.00 194 THR A N 1
ATOM 1591 C CA . THR A 1 194 ? 10.764 14.716 -31.409 1.00 78.00 194 THR A CA 1
ATOM 1592 C C . THR A 1 194 ? 10.703 15.887 -32.391 1.00 78.00 194 THR A C 1
ATOM 1594 O O . THR A 1 194 ? 10.987 15.703 -33.571 1.00 78.00 194 THR A O 1
ATOM 1597 N N . GLU A 1 195 ? 10.474 17.115 -31.913 1.00 81.19 195 GLU A N 1
ATOM 1598 C CA . GLU A 1 195 ? 10.446 18.316 -32.764 1.00 81.19 195 GLU A CA 1
ATOM 1599 C C . GLU A 1 195 ? 11.779 18.557 -33.503 1.00 81.19 195 GLU A C 1
ATOM 1601 O O . GLU A 1 195 ? 11.807 19.103 -34.611 1.00 81.19 195 GLU A O 1
ATOM 1606 N N . ARG A 1 196 ? 12.919 18.190 -32.900 1.00 81.06 196 ARG A N 1
ATOM 1607 C CA . ARG A 1 196 ? 14.241 18.287 -33.548 1.00 81.06 196 ARG A CA 1
ATOM 1608 C C . ARG A 1 196 ? 14.455 17.194 -34.590 1.00 81.06 196 ARG A C 1
ATOM 1610 O O . ARG A 1 196 ? 15.057 17.474 -35.631 1.00 81.06 196 ARG A O 1
ATOM 1617 N N . LEU A 1 197 ? 13.984 15.978 -34.319 1.00 77.38 197 LEU A N 1
ATOM 1618 C CA . LEU A 1 197 ? 14.013 14.873 -35.274 1.00 77.38 197 LEU A CA 1
ATOM 1619 C C . LEU A 1 197 ? 13.142 15.179 -36.493 1.00 77.38 197 LEU A C 1
ATOM 1621 O O . LEU A 1 197 ? 13.633 15.056 -37.608 1.00 77.38 197 LEU A O 1
ATOM 1625 N N . GLU A 1 198 ? 11.922 15.685 -36.304 1.00 77.75 198 GLU A N 1
ATOM 1626 C CA . GLU A 1 198 ? 11.026 16.123 -37.389 1.00 77.75 198 GLU A CA 1
ATOM 1627 C C . GLU A 1 198 ? 11.655 17.159 -38.311 1.00 77.75 198 GLU A C 1
ATOM 1629 O O . GLU A 1 198 ? 11.575 17.044 -39.535 1.00 77.75 198 GLU A O 1
ATOM 1634 N N . LYS A 1 199 ? 12.367 18.135 -37.743 1.00 77.88 199 LYS A N 1
ATOM 1635 C CA . LYS A 1 199 ? 13.096 19.135 -38.535 1.00 77.88 199 LYS A CA 1
ATOM 1636 C C . LYS A 1 199 ? 14.243 18.534 -39.349 1.00 77.88 199 LYS A C 1
ATOM 1638 O O . LYS A 1 199 ? 14.616 19.107 -40.368 1.00 77.88 199 LYS A O 1
ATOM 1643 N N . SER A 1 200 ? 14.812 17.419 -38.893 1.00 77.06 200 SER A N 1
ATOM 1644 C CA . SER A 1 200 ? 16.026 16.815 -39.458 1.00 77.06 200 SER A CA 1
ATOM 1645 C C . SER A 1 200 ? 15.735 15.633 -40.394 1.00 77.06 200 SER A C 1
ATOM 1647 O O . SER A 1 200 ? 16.529 15.361 -41.290 1.00 77.06 200 SER A O 1
ATOM 1649 N N . LEU A 1 201 ? 14.607 14.939 -40.206 1.00 73.56 201 LEU A N 1
ATOM 1650 C CA . LEU A 1 201 ? 14.216 13.701 -40.891 1.00 73.56 201 LEU A CA 1
ATOM 1651 C C . LEU A 1 201 ? 12.875 13.845 -41.627 1.00 73.56 201 LEU A C 1
ATOM 1653 O O . LEU A 1 201 ? 12.129 12.878 -41.718 1.00 73.56 201 LEU A O 1
ATOM 1657 N N . SER A 1 202 ? 12.577 15.027 -42.176 1.00 64.94 202 SER A N 1
ATOM 1658 C CA . SER A 1 202 ? 11.275 15.418 -42.759 1.00 64.94 202 SER A CA 1
ATOM 1659 C C . SER A 1 202 ? 10.674 14.482 -43.828 1.00 64.94 202 SER A C 1
ATOM 1661 O O . SER A 1 202 ? 9.537 14.685 -44.245 1.00 64.94 202 SER A O 1
ATOM 1663 N N . THR A 1 203 ? 11.414 13.467 -44.278 1.00 64.38 203 THR A N 1
ATOM 1664 C CA . THR A 1 203 ? 11.010 12.454 -45.263 1.00 64.38 203 THR A CA 1
ATOM 1665 C C . THR A 1 203 ? 10.779 11.047 -44.687 1.00 64.38 203 THR A C 1
ATOM 1667 O O . THR A 1 203 ? 10.425 10.156 -45.454 1.00 64.38 203 THR A O 1
ATOM 1670 N N . TYR A 1 204 ? 11.018 10.807 -43.394 1.00 67.69 204 TYR A N 1
ATOM 1671 C CA . TYR A 1 204 ? 10.866 9.493 -42.749 1.00 67.69 204 TYR A CA 1
ATOM 1672 C C . TYR A 1 204 ? 9.563 9.392 -41.942 1.00 67.69 204 TYR A C 1
ATOM 1674 O O . TYR A 1 204 ? 9.049 10.400 -41.463 1.00 67.69 204 TYR A O 1
ATOM 1682 N N . ASP A 1 205 ? 9.056 8.166 -41.761 1.00 74.62 205 ASP A N 1
ATOM 1683 C CA . ASP A 1 205 ? 7.982 7.874 -40.802 1.00 74.62 205 ASP A CA 1
ATOM 1684 C C . ASP A 1 205 ? 8.546 7.914 -39.375 1.00 74.62 205 ASP A C 1
ATOM 1686 O O . ASP A 1 205 ? 9.036 6.926 -38.822 1.00 74.62 205 ASP A O 1
ATOM 1690 N N . ILE A 1 206 ? 8.551 9.118 -38.814 1.00 69.50 206 ILE A N 1
ATOM 1691 C CA . ILE A 1 206 ? 9.147 9.415 -37.513 1.00 69.50 206 ILE A CA 1
ATOM 1692 C C . ILE A 1 206 ? 8.396 8.705 -36.385 1.00 69.50 206 ILE A C 1
ATOM 1694 O O . ILE A 1 206 ? 9.029 8.304 -35.410 1.00 69.50 206 ILE A O 1
ATOM 1698 N N . ASP A 1 207 ? 7.095 8.455 -36.538 1.00 66.06 207 ASP A N 1
ATOM 1699 C CA . ASP A 1 207 ? 6.298 7.747 -35.534 1.00 66.06 207 ASP A CA 1
ATOM 1700 C C . ASP A 1 207 ? 6.727 6.283 -35.395 1.00 66.06 207 ASP A C 1
ATOM 1702 O O . ASP A 1 207 ? 6.719 5.738 -34.289 1.00 66.06 207 ASP A O 1
ATOM 1706 N N . SER A 1 208 ? 7.136 5.644 -36.496 1.00 66.75 208 SER A N 1
ATOM 1707 C CA . SER A 1 208 ? 7.707 4.292 -36.465 1.00 66.75 208 SER A CA 1
ATOM 1708 C C . SER A 1 208 ? 9.075 4.275 -35.781 1.00 66.75 208 SER A C 1
ATOM 1710 O O . SER A 1 208 ? 9.339 3.405 -34.955 1.00 66.75 208 SER A O 1
ATOM 1712 N N . VAL A 1 209 ? 9.935 5.252 -36.083 1.00 69.12 209 VAL A N 1
ATOM 1713 C CA . VAL A 1 209 ? 11.281 5.355 -35.490 1.00 69.12 209 VAL A CA 1
ATOM 1714 C C . VAL A 1 209 ? 11.204 5.652 -33.990 1.00 69.12 209 VAL A C 1
ATOM 1716 O O . VAL A 1 209 ? 11.951 5.083 -33.201 1.00 69.12 209 VAL A O 1
ATOM 1719 N N . ILE A 1 210 ? 10.281 6.520 -33.571 1.00 67.31 210 ILE A N 1
ATOM 1720 C CA . ILE A 1 210 ? 10.059 6.833 -32.155 1.00 67.31 210 ILE A CA 1
ATOM 1721 C C . ILE A 1 210 ? 9.563 5.598 -31.403 1.00 67.31 210 ILE A C 1
ATOM 1723 O O . ILE A 1 210 ? 10.059 5.332 -30.310 1.00 67.31 210 ILE A O 1
ATOM 1727 N N . ARG A 1 211 ? 8.632 4.825 -31.972 1.00 65.88 211 ARG A N 1
ATOM 1728 C CA . ARG A 1 211 ? 8.175 3.573 -31.349 1.00 65.88 211 ARG A CA 1
ATOM 1729 C C . ARG A 1 211 ? 9.313 2.580 -31.148 1.00 65.88 211 ARG A C 1
ATOM 1731 O O . ARG A 1 211 ? 9.420 2.012 -30.072 1.00 65.88 211 ARG A O 1
ATOM 1738 N N . GLU A 1 212 ? 10.193 2.437 -32.134 1.00 65.94 212 GLU A N 1
ATOM 1739 C CA . GLU A 1 212 ? 11.346 1.533 -32.053 1.00 65.94 212 GLU A CA 1
ATOM 1740 C C . GLU A 1 212 ? 12.407 2.002 -31.038 1.00 65.94 212 GLU A C 1
ATOM 1742 O O . GLU A 1 212 ? 13.005 1.185 -30.345 1.00 65.94 212 GLU A O 1
ATOM 1747 N N . ILE A 1 213 ? 12.628 3.316 -30.901 1.00 65.19 213 ILE A N 1
ATOM 1748 C CA . ILE A 1 213 ? 13.604 3.878 -29.946 1.00 65.19 213 ILE A CA 1
ATOM 1749 C C . ILE A 1 213 ? 13.113 3.790 -28.499 1.00 65.19 213 ILE A C 1
ATOM 1751 O O . ILE A 1 213 ? 13.917 3.569 -27.592 1.00 65.19 213 ILE A O 1
ATOM 1755 N N . TYR A 1 214 ? 11.824 4.037 -28.273 1.00 62.38 214 TYR A N 1
ATOM 1756 C CA . TYR A 1 214 ? 11.255 4.114 -26.927 1.00 62.38 214 TYR A CA 1
ATOM 1757 C C . TYR A 1 214 ? 10.586 2.815 -26.468 1.00 62.38 214 TYR A C 1
ATOM 1759 O O . TYR A 1 214 ? 10.167 2.764 -25.317 1.00 62.38 214 TYR A O 1
ATOM 1767 N N . ASP A 1 215 ? 10.498 1.798 -27.334 1.00 56.28 215 ASP A N 1
ATOM 1768 C CA . ASP A 1 215 ? 9.786 0.532 -27.079 1.00 56.28 215 ASP A CA 1
ATOM 1769 C C . ASP A 1 215 ? 8.345 0.772 -26.566 1.00 56.28 215 ASP A C 1
ATOM 1771 O O . ASP A 1 215 ? 7.796 0.042 -25.746 1.00 56.28 215 ASP A O 1
ATOM 1775 N N . ASP A 1 216 ? 7.746 1.883 -27.011 1.00 51.97 216 ASP A N 1
ATOM 1776 C CA . ASP A 1 216 ? 6.498 2.425 -26.477 1.00 51.97 216 ASP A CA 1
ATOM 1777 C C . ASP A 1 216 ? 5.320 1.983 -27.357 1.00 51.97 216 ASP A C 1
ATOM 1779 O O . ASP A 1 216 ? 4.970 2.637 -28.345 1.00 51.97 216 ASP A O 1
ATOM 1783 N N . GLU A 1 217 ? 4.646 0.899 -26.969 1.00 47.97 217 GLU A N 1
ATOM 1784 C CA . GLU A 1 217 ? 3.312 0.558 -27.496 1.00 47.97 217 GLU A CA 1
ATOM 1785 C C . GLU A 1 217 ? 2.197 1.478 -26.936 1.00 47.97 217 GLU A C 1
ATOM 1787 O O . GLU A 1 217 ? 1.053 1.397 -27.375 1.00 47.97 217 GLU A O 1
ATOM 1792 N N . TYR A 1 218 ? 2.507 2.404 -26.016 1.00 44.97 218 TYR A N 1
ATOM 1793 C CA . TYR A 1 218 ? 1.534 3.271 -25.321 1.00 44.97 218 TYR A CA 1
ATOM 1794 C C . TYR A 1 218 ? 1.073 4.522 -26.100 1.00 44.97 218 TYR A C 1
ATOM 1796 O O . TYR A 1 218 ? 0.487 5.433 -25.519 1.00 44.97 218 TYR A O 1
ATOM 1804 N N . LEU A 1 219 ? 1.300 4.585 -27.415 1.00 40.69 219 LEU A N 1
ATOM 1805 C CA . LEU A 1 219 ? 0.825 5.673 -28.289 1.00 40.69 219 LEU A CA 1
ATOM 1806 C C . LEU A 1 219 ? -0.605 5.449 -28.837 1.00 40.69 219 LEU A C 1
ATOM 1808 O O . LEU A 1 219 ? -0.907 5.860 -29.959 1.00 40.69 219 LEU A O 1
ATOM 1812 N N . ILE A 1 220 ? -1.491 4.813 -28.060 1.00 32.00 220 ILE A N 1
ATOM 1813 C CA . ILE A 1 220 ? -2.927 4.667 -28.381 1.00 32.00 220 ILE A CA 1
ATOM 1814 C C . ILE A 1 220 ? -3.785 5.157 -27.217 1.00 32.00 220 ILE A C 1
ATOM 1816 O O . ILE A 1 220 ? -3.580 4.664 -26.085 1.00 32.00 220 ILE A O 1
#

Secondary structure (DSSP, 8-state):
---TTSHHHHHHHHHHHTT--HHHHHHHHTS-HHHHHHHHTTS-PPPHHHHHHHHHHH-TT--SHHHHHHHHHHT-GGG--TTSHHHHHHHHHT-EEE-TTT--EEE-SS-TT-HHHHHH-SSPPEEEEESSSSS-EEEEEEPPHHHHHHHHHHHHHHHHHHHHH-GGGGGTTT-THHHHHHHHHHHHHHHHHHHHHHHH-TTS-HHHHHHHHHT-----

Sequence (220 aa):
MNQEGTLGHAIKSARKKYPLTLEELGGKVGVSHAFLSRVENNKITPNDKLLVKIANVLDFNESQDFLNEFRILAGYYDNIDENTAIFNNLKSSGRLEINRFKKEKKIVDKPYYKLNYLFECENKVFYDIKTSELGEKLVTIELPSDILHDIYKMINLEIIKTIKINSKLLYSIEDPQVIEEYQKEVEKTRKEFTERLEKSLSTYDIDSVIREIYDDEYLI

Radius of gyration: 24.61 Å; chains: 1; bounding box: 46×40×76 Å

Foldseek 3Di:
DPCPLALLCLLVVLCVVVVDQLCRLCVQLVHHSVVNVCRNVVNDQDDLSSLVSSCVVSPPPPQCPSSQSNCQNSVVNLPHDLQHPVNLVQVVQLQWDADPPPSDIDGDPHSVRPPVCQLVDPDWDKDFDAPAPPGDTPDIDTDDNVNSVVVVVVVVVVVVVVCVVLVLVVCCSNDVVSVVVVVVVVVVVVVVVLVVCCVVVVPDPSVVVVCVVVVDPPPD

InterPro domains:
  IPR001387 Cro/C1-type, helix-turn-helix domain [PF01381] (11-59)
  IPR001387 Cro/C1-type, helix-turn-helix domain [PS50943] (11-66)
  IPR001387 Cro/C1-type, helix-turn-helix domain [SM00530] (10-65)
  IPR001387 Cro/C1-type, helix-turn-helix domain [cd00093] (8-59)
  IPR010982 Lambda repressor-like, DNA-binding domain superfamily [G3DSA:1.10.260.40] (4-70)
  IPR010982 Lambda repressor-like, DNA-binding domain superfamily [SSF47413] (6-64)

pLDDT: mean 86.75, std 11.09, range [32.0, 97.25]